Protein AF-0000000072892938 (afdb_homodimer)

Structure (mmCIF, N/CA/C/O backbone):
data_AF-0000000072892938-model_v1
#
loop_
_entity.id
_entity.type
_entity.pdbx_description
1 polymer 'Protein FAM136A'
#
loop_
_atom_site.group_PDB
_atom_site.id
_atom_site.type_symbol
_atom_site.label_atom_id
_atom_site.label_alt_id
_atom_site.label_comp_id
_atom_site.label_asym_id
_atom_site.label_entity_id
_atom_site.label_seq_id
_atom_site.pdbx_PDB_ins_code
_atom_site.Cartn_x
_atom_site.Cartn_y
_atom_site.Cartn_z
_atom_site.occupancy
_atom_site.B_iso_or_equiv
_atom_site.auth_seq_id
_atom_site.auth_comp_id
_atom_site.auth_asym_id
_atom_site.auth_atom_id
_atom_site.pdbx_PDB_model_num
ATOM 1 N N . MET A 1 1 ? 11.789 -26.531 -28.188 1 63.97 1 MET A N 1
ATOM 2 C CA . MET A 1 1 ? 11.32 -27.516 -27.234 1 63.97 1 MET A CA 1
ATOM 3 C C . MET A 1 1 ? 11.461 -27.016 -25.797 1 63.97 1 MET A C 1
ATOM 5 O O . MET A 1 1 ? 10.477 -26.953 -25.062 1 63.97 1 MET A O 1
ATOM 9 N N . ALA A 1 2 ? 12.727 -26.391 -25.531 1 70.44 2 ALA A N 1
ATOM 10 C CA . ALA A 1 2 ? 12.93 -25.797 -24.219 1 70.44 2 ALA A CA 1
ATOM 11 C C . ALA A 1 2 ? 12.008 -24.609 -24 1 70.44 2 ALA A C 1
ATOM 13 O O . ALA A 1 2 ? 11.461 -24.422 -22.906 1 70.44 2 ALA A O 1
ATOM 14 N N . GLU A 1 3 ? 11.625 -23.984 -25.172 1 78.12 3 GLU A N 1
ATOM 15 C CA . GLU A 1 3 ? 10.75 -22.812 -25.094 1 78.12 3 GLU A CA 1
ATOM 16 C C . GLU A 1 3 ? 9.312 -23.219 -24.797 1 78.12 3 GLU A C 1
ATOM 18 O O . GLU A 1 3 ? 8.609 -22.531 -24.047 1 78.12 3 GLU A O 1
ATOM 23 N N . ASP A 1 4 ? 9 -24.359 -25.391 1 85.44 4 ASP A N 1
ATOM 24 C CA . ASP A 1 4 ? 7.652 -24.875 -25.156 1 85.44 4 ASP A CA 1
ATOM 25 C C . ASP A 1 4 ? 7.473 -25.297 -23.703 1 85.44 4 ASP A C 1
ATOM 27 O O . ASP A 1 4 ? 6.418 -25.078 -23.109 1 85.44 4 ASP A O 1
ATOM 31 N N . ALA A 1 5 ? 8.469 -25.906 -23.125 1 83.62 5 ALA A N 1
ATOM 32 C CA . ALA A 1 5 ? 8.422 -26.312 -21.734 1 83.62 5 ALA A CA 1
ATOM 33 C C . ALA A 1 5 ? 8.297 -25.109 -20.812 1 83.62 5 ALA A C 1
ATOM 35 O O . ALA A 1 5 ? 7.543 -25.141 -19.828 1 83.62 5 ALA A O 1
ATOM 36 N N . GLN A 1 6 ? 9.008 -24.078 -21.219 1 86 6 GLN A N 1
ATOM 37 C CA . GLN A 1 6 ? 8.945 -22.844 -20.438 1 86 6 GLN A CA 1
ATOM 38 C C . GLN A 1 6 ? 7.547 -22.234 -20.484 1 86 6 GLN A C 1
ATOM 40 O O . GLN A 1 6 ? 7.027 -21.781 -19.453 1 86 6 GLN A O 1
ATOM 45 N N . ARG A 1 7 ? 6.957 -22.219 -21.578 1 91.25 7 ARG A N 1
ATOM 46 C CA . ARG A 1 7 ? 5.613 -21.672 -21.734 1 91.25 7 ARG A CA 1
ATOM 47 C C . ARG A 1 7 ? 4.59 -22.5 -20.969 1 91.25 7 ARG A C 1
ATOM 49 O O . ARG A 1 7 ? 3.648 -21.953 -20.391 1 91.25 7 ARG A O 1
ATOM 56 N N . ARG A 1 8 ? 4.75 -23.781 -20.938 1 89.88 8 ARG A N 1
ATOM 57 C CA . ARG A 1 8 ? 3.846 -24.656 -20.203 1 89.88 8 ARG A CA 1
ATOM 58 C C . ARG A 1 8 ? 3.9 -24.375 -18.719 1 89.88 8 ARG A C 1
ATOM 60 O O . ARG A 1 8 ? 2.867 -24.359 -18.047 1 89.88 8 ARG A O 1
ATOM 67 N N . VAL A 1 9 ? 5.098 -24.109 -18.234 1 91 9 VAL A N 1
ATOM 68 C CA . VAL A 1 9 ? 5.254 -23.797 -16.828 1 91 9 VAL A CA 1
ATOM 69 C C . VAL A 1 9 ? 4.57 -22.469 -16.5 1 91 9 VAL A C 1
ATOM 71 O O . VAL A 1 9 ? 3.834 -22.359 -15.516 1 91 9 VAL A O 1
ATOM 74 N N . GLU A 1 10 ? 4.867 -21.484 -17.344 1 91.56 10 GLU A N 1
ATOM 75 C CA . GLU A 1 10 ? 4.293 -20.156 -17.125 1 91.56 10 GLU A CA 1
ATOM 76 C C . GLU A 1 10 ? 2.768 -20.219 -17.125 1 91.56 10 GLU A C 1
ATOM 78 O O . GLU A 1 10 ? 2.119 -19.594 -16.281 1 91.56 10 GLU A O 1
ATOM 83 N N . SER A 1 11 ? 2.242 -20.922 -18.078 1 93.38 11 SER A N 1
ATOM 84 C CA . SER A 1 11 ? 0.793 -21.062 -18.172 1 93.38 11 SER A CA 1
ATOM 85 C C . SER A 1 11 ? 0.22 -21.812 -16.984 1 93.38 11 SER A C 1
ATOM 87 O O . SER A 1 11 ? -0.8 -21.422 -16.422 1 93.38 11 SER A O 1
ATOM 89 N N . ALA A 1 12 ? 0.864 -22.859 -16.656 1 92.12 12 ALA A N 1
ATOM 90 C CA . ALA A 1 12 ? 0.409 -23.656 -15.516 1 92.12 12 ALA A CA 1
ATOM 91 C C . ALA A 1 12 ? 0.449 -22.844 -14.227 1 92.12 12 ALA A C 1
ATOM 93 O O . ALA A 1 12 ? -0.487 -22.891 -13.422 1 92.12 12 ALA A O 1
ATOM 94 N N . LEU A 1 13 ? 1.507 -22.078 -14.047 1 91.94 13 LEU A N 1
ATOM 95 C CA . LEU A 1 13 ? 1.648 -21.25 -12.844 1 91.94 13 LEU A CA 1
ATOM 96 C C . LEU A 1 13 ? 0.606 -20.141 -12.828 1 91.94 13 LEU A C 1
ATOM 98 O O . LEU A 1 13 ? 0.048 -19.828 -11.773 1 91.94 13 LEU A O 1
ATOM 102 N N . SER A 1 14 ? 0.377 -19.531 -13.977 1 92.25 14 SER A N 1
ATOM 103 C CA . SER A 1 14 ? -0.616 -18.469 -14.07 1 92.25 14 SER A CA 1
ATOM 104 C C . SER A 1 14 ? -2.008 -18.969 -13.703 1 92.25 14 SER A C 1
ATOM 106 O O . SER A 1 14 ? -2.729 -18.328 -12.938 1 92.25 14 SER A O 1
ATOM 108 N N . SER A 1 15 ? -2.322 -20.125 -14.305 1 92.31 15 SER A N 1
ATOM 109 C CA . SER A 1 15 ? -3.613 -20.734 -14.008 1 92.31 15 SER A CA 1
ATOM 110 C C . SER A 1 15 ? -3.711 -21.125 -12.531 1 92.31 15 SER A C 1
ATOM 112 O O . SER A 1 15 ? -4.766 -20.969 -11.914 1 92.31 15 SER A O 1
ATOM 114 N N . PHE A 1 16 ? -2.643 -21.641 -12.023 1 92.62 16 PHE A N 1
ATOM 115 C CA . PHE A 1 16 ? -2.557 -22.047 -10.625 1 92.62 16 PHE A CA 1
ATOM 116 C C . PHE A 1 16 ? -2.789 -20.875 -9.695 1 92.62 16 PHE A C 1
ATOM 118 O O . PHE A 1 16 ? -3.617 -20.938 -8.781 1 92.62 16 PHE A O 1
ATOM 125 N N . VAL A 1 17 ? -2.18 -19.797 -9.891 1 92.75 17 VAL A N 1
ATOM 126 C CA . VAL A 1 17 ? -2.291 -18.594 -9.07 1 92.75 17 VAL A CA 1
ATOM 127 C C . VAL A 1 17 ? -3.701 -18.031 -9.18 1 92.75 17 VAL A C 1
ATOM 129 O O . VAL A 1 17 ? -4.281 -17.594 -8.18 1 92.75 17 VAL A O 1
ATOM 132 N N . ASP A 1 18 ? -4.223 -18 -10.359 1 93.19 18 ASP A N 1
ATOM 133 C CA . ASP A 1 18 ? -5.578 -17.5 -10.578 1 93.19 18 ASP A CA 1
ATOM 134 C C . ASP A 1 18 ? -6.598 -18.312 -9.789 1 93.19 18 ASP A C 1
ATOM 136 O O . ASP A 1 18 ? -7.539 -17.766 -9.219 1 93.19 18 ASP A O 1
ATOM 140 N N . GLU A 1 19 ? -6.348 -19.547 -9.766 1 92.19 19 GLU A N 1
ATOM 141 C CA . GLU A 1 19 ? -7.258 -20.406 -9.031 1 92.19 19 GLU A CA 1
ATOM 142 C C . GLU A 1 19 ? -7.184 -20.141 -7.527 1 92.19 19 GLU A C 1
ATOM 144 O O . GLU A 1 19 ? -8.211 -20.078 -6.852 1 92.19 19 GLU A O 1
ATOM 149 N N . ILE A 1 20 ? -5.984 -19.984 -7.035 1 92.38 20 ILE A N 1
ATOM 150 C CA . ILE A 1 20 ? -5.797 -19.688 -5.617 1 92.38 20 ILE A CA 1
ATOM 151 C C . ILE A 1 20 ? -6.484 -18.359 -5.27 1 92.38 20 ILE A C 1
ATOM 153 O O . ILE A 1 20 ? -7.164 -18.266 -4.25 1 92.38 20 ILE A O 1
ATOM 157 N N 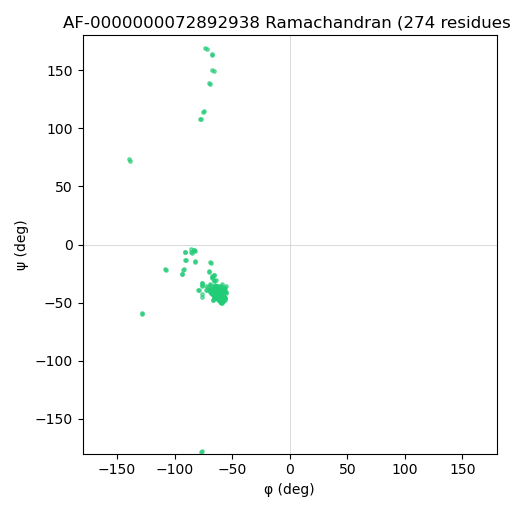. GLU A 1 21 ? -6.324 -17.406 -6.113 1 93.69 21 GLU A N 1
ATOM 158 C CA . GLU A 1 21 ? -6.91 -16.078 -5.895 1 93.69 21 GLU A CA 1
ATOM 159 C C . GLU A 1 21 ? -8.438 -16.156 -5.875 1 93.69 21 GLU A C 1
ATOM 161 O O . GLU A 1 21 ? -9.078 -15.633 -4.961 1 93.69 21 GLU A O 1
ATOM 166 N N . LYS A 1 22 ? -8.984 -16.875 -6.836 1 92.44 22 LYS A N 1
ATOM 167 C CA . LYS A 1 22 ? -10.438 -16.922 -6.996 1 92.44 22 LYS A CA 1
ATOM 168 C C . LYS A 1 22 ? -11.078 -17.75 -5.875 1 92.44 22 LYS A C 1
ATOM 170 O O . LYS A 1 22 ? -12.117 -17.344 -5.332 1 92.44 22 LYS A O 1
ATOM 175 N N . SER A 1 23 ? -10.445 -18.703 -5.5 1 86.94 23 SER A N 1
ATOM 176 C CA . SER A 1 23 ? -11.094 -19.656 -4.602 1 86.94 23 SER A CA 1
ATOM 177 C C . SER A 1 23 ? -10.812 -19.312 -3.141 1 86.94 23 SER A C 1
ATOM 179 O O . SER A 1 23 ? -11.617 -19.609 -2.258 1 86.94 23 SER A O 1
ATOM 181 N N . ASN A 1 24 ? -9.742 -18.656 -2.881 1 90.5 24 ASN A N 1
ATOM 182 C CA . ASN A 1 24 ? -9.344 -18.516 -1.483 1 90.5 24 ASN A CA 1
ATOM 183 C C . ASN A 1 24 ? -9.078 -17.047 -1.123 1 90.5 24 ASN A C 1
ATOM 185 O O . ASN A 1 24 ? -9.812 -16.453 -0.324 1 90.5 24 ASN A O 1
ATOM 189 N N . LEU A 1 25 ? -8.164 -16.469 -1.796 1 94.44 25 LEU A N 1
ATOM 190 C CA . LEU A 1 25 ? -7.672 -15.156 -1.385 1 94.44 25 LEU A CA 1
ATOM 191 C C . LEU A 1 25 ? -8.734 -14.086 -1.604 1 94.44 25 LEU A C 1
ATOM 193 O O . LEU A 1 25 ? -8.844 -13.141 -0.816 1 94.44 25 LEU A O 1
ATOM 197 N N . ARG A 1 26 ? -9.547 -14.234 -2.656 1 95.5 26 ARG A N 1
ATOM 198 C CA . ARG A 1 26 ? -10.547 -13.234 -2.996 1 95.5 26 ARG A CA 1
ATOM 199 C C . ARG A 1 26 ? -11.586 -13.102 -1.891 1 95.5 26 ARG A C 1
ATOM 201 O O . ARG A 1 26 ? -12 -11.992 -1.551 1 95.5 26 ARG A O 1
ATOM 208 N N . LYS A 1 27 ? -12.008 -14.195 -1.398 1 94.81 27 LYS A N 1
ATOM 209 C CA . LYS A 1 27 ? -12.961 -14.164 -0.295 1 94.81 27 LYS A CA 1
ATOM 210 C C . LYS A 1 27 ? -12.367 -13.469 0.927 1 94.81 27 LYS A C 1
ATOM 212 O O . LYS A 1 27 ? -13.055 -12.703 1.604 1 94.81 27 LYS A O 1
ATOM 217 N N . MET A 1 28 ? -11.141 -13.766 1.237 1 95.5 28 MET A N 1
ATOM 218 C CA . MET A 1 28 ? -10.453 -13.125 2.354 1 95.5 28 MET A CA 1
ATOM 219 C C . MET A 1 28 ? -10.336 -11.625 2.135 1 95.5 28 MET A C 1
ATOM 221 O O . MET A 1 28 ? -10.492 -10.836 3.074 1 95.5 28 MET A O 1
ATOM 225 N N . GLN A 1 29 ? -10.023 -11.234 0.926 1 97.25 29 GLN A N 1
ATOM 226 C CA . GLN A 1 29 ? -9.906 -9.82 0.573 1 97.25 29 GLN A CA 1
ATOM 227 C C . GLN A 1 29 ? -11.242 -9.102 0.746 1 97.25 29 GLN A C 1
ATOM 229 O O . GLN A 1 29 ? -11.289 -7.988 1.267 1 97.25 29 GLN A O 1
ATOM 234 N N . ARG A 1 30 ? -12.328 -9.812 0.279 1 98.19 30 ARG A N 1
ATOM 235 C CA . ARG A 1 30 ? -13.648 -9.219 0.466 1 98.19 30 ARG A CA 1
ATOM 236 C C . ARG A 1 30 ? -13.922 -8.945 1.942 1 98.19 30 ARG A C 1
ATOM 238 O O . ARG A 1 30 ? -14.359 -7.855 2.309 1 98.19 30 ARG A O 1
ATOM 245 N N . THR A 1 31 ? -13.656 -9.953 2.725 1 98 31 THR A N 1
ATOM 246 C CA . THR A 1 31 ? -13.875 -9.828 4.16 1 98 31 THR A CA 1
ATOM 247 C C . THR A 1 31 ? -13.016 -8.711 4.746 1 98 31 THR A C 1
ATOM 249 O O . THR A 1 31 ? -13.477 -7.938 5.582 1 98 31 THR A O 1
ATOM 252 N N . MET A 1 32 ? -11.727 -8.664 4.301 1 98.5 32 MET A N 1
ATOM 253 C CA . MET A 1 32 ? -10.797 -7.633 4.75 1 98.5 32 MET A CA 1
ATOM 254 C C . MET A 1 32 ? -11.344 -6.242 4.449 1 98.5 32 MET A C 1
ATOM 256 O O . MET A 1 32 ? -11.344 -5.363 5.316 1 98.5 32 MET A O 1
ATOM 260 N N . HIS A 1 33 ? -11.883 -6 3.252 1 98.75 33 HIS A N 1
ATOM 261 C CA . HIS A 1 33 ? -12.375 -4.688 2.85 1 98.75 33 HIS A CA 1
ATOM 262 C C . HIS A 1 33 ? -13.641 -4.32 3.613 1 98.75 33 HIS A C 1
ATOM 264 O O . HIS A 1 33 ? -13.836 -3.158 3.979 1 98.75 33 HIS A O 1
ATOM 270 N N . LEU A 1 34 ? -14.508 -5.293 3.852 1 98.88 34 LEU A N 1
ATOM 271 C CA . LEU A 1 34 ? -15.703 -5.035 4.652 1 98.88 34 LEU A CA 1
ATOM 272 C C . LEU A 1 34 ? -15.328 -4.656 6.082 1 98.88 34 LEU A C 1
ATOM 274 O O . LEU A 1 34 ? -15.906 -3.732 6.656 1 98.88 34 LEU A O 1
ATOM 278 N N . CYS A 1 35 ? -14.422 -5.414 6.602 1 98.81 35 CYS A N 1
ATOM 279 C CA . CYS A 1 35 ? -13.906 -5.113 7.93 1 98.81 35 CYS A CA 1
ATOM 280 C C . CYS A 1 35 ? -13.32 -3.707 7.98 1 98.81 35 CYS A C 1
ATOM 282 O O . CYS A 1 35 ? -13.609 -2.941 8.898 1 98.81 35 CYS A O 1
ATOM 284 N N . ALA A 1 36 ? -12.5 -3.332 6.984 1 98.75 36 ALA A N 1
ATOM 285 C CA . ALA A 1 36 ? -11.891 -2.008 6.914 1 98.75 36 ALA A CA 1
ATOM 286 C C . ALA A 1 36 ? -12.953 -0.921 6.781 1 98.75 36 ALA A C 1
ATOM 288 O O . ALA A 1 36 ? -12.828 0.148 7.387 1 98.75 36 ALA A O 1
ATOM 289 N N . ALA A 1 37 ? -14.008 -1.168 6.027 1 98.62 37 ALA A N 1
ATOM 290 C CA . ALA A 1 37 ? -15.102 -0.215 5.898 1 98.62 37 ALA A CA 1
ATOM 291 C C . ALA A 1 37 ? -15.773 0.033 7.246 1 98.62 37 ALA A C 1
ATOM 293 O O . ALA A 1 37 ? -16.172 1.162 7.555 1 98.62 37 ALA A O 1
ATOM 294 N N . GLU A 1 38 ? -15.898 -1.011 7.996 1 98.69 38 GLU A N 1
ATOM 295 C CA . GLU A 1 38 ? -16.469 -0.876 9.328 1 98.69 38 GLU A CA 1
ATOM 296 C C . GLU A 1 38 ? -15.609 0.006 10.219 1 98.69 38 GLU A C 1
ATOM 298 O O . GLU A 1 38 ? -16.125 0.84 10.969 1 98.69 38 GLU A O 1
ATOM 303 N N . CYS A 1 39 ? -14.289 -0.198 10.109 1 98.44 39 CYS A N 1
ATOM 304 C CA . CYS A 1 39 ? -13.375 0.663 10.852 1 98.44 39 CYS A CA 1
ATOM 305 C C . CYS A 1 39 ? -13.594 2.127 10.5 1 98.44 39 CYS A C 1
ATOM 307 O O . CYS A 1 39 ? -13.562 2.996 11.375 1 98.44 39 CYS A O 1
ATOM 309 N N . CYS A 1 40 ? -13.852 2.389 9.258 1 97.75 40 CYS A N 1
ATOM 310 C CA . CYS A 1 40 ? -13.953 3.752 8.75 1 97.75 40 CYS A CA 1
ATOM 311 C C . CYS A 1 40 ? -15.344 4.32 9 1 97.75 40 CYS A C 1
ATOM 313 O O . CYS A 1 40 ? -15.602 5.492 8.711 1 97.75 40 CYS A O 1
ATOM 315 N N . SER A 1 41 ? -16.266 3.553 9.523 1 97.12 41 SER A N 1
ATOM 316 C CA . SER A 1 41 ? -17.609 4.035 9.82 1 97.12 41 SER A CA 1
ATOM 317 C C . SER A 1 41 ? -17.656 4.758 11.164 1 97.12 41 SER A C 1
ATOM 319 O O . SER A 1 41 ? -18.625 5.457 11.469 1 97.12 41 SER A O 1
ATOM 321 N N . ASP A 1 42 ? -16.594 4.539 11.898 1 94.88 42 ASP A N 1
ATOM 322 C CA . ASP A 1 42 ? -16.516 5.207 13.195 1 94.88 42 ASP A CA 1
ATOM 323 C C . ASP A 1 42 ? -16.125 6.672 13.039 1 94.88 42 ASP A C 1
ATOM 325 O O . ASP A 1 42 ? -14.945 6.984 12.859 1 94.88 42 ASP A O 1
ATOM 329 N N . SER A 1 43 ? -17.078 7.547 13.266 1 90.25 43 SER A N 1
ATOM 330 C CA . SER A 1 43 ? -16.844 8.969 13.039 1 90.25 43 SER A CA 1
ATOM 331 C C . SER A 1 43 ? -16.203 9.625 14.258 1 90.25 43 SER A C 1
ATOM 333 O O . SER A 1 43 ? -15.805 10.789 14.211 1 90.25 43 SER A O 1
ATOM 335 N N . THR A 1 44 ? -16.109 8.867 15.297 1 92.31 44 THR A N 1
ATOM 336 C CA . THR A 1 44 ? -15.648 9.492 16.531 1 92.31 44 THR A CA 1
ATOM 337 C C . THR A 1 44 ? -14.234 9.031 16.859 1 92.31 44 THR A C 1
ATOM 339 O O . THR A 1 44 ? -13.523 9.695 17.625 1 92.31 44 THR A O 1
ATOM 342 N N . ALA A 1 45 ? -13.844 7.91 16.312 1 94.25 45 ALA A N 1
ATOM 343 C CA . ALA A 1 45 ? -12.531 7.348 16.641 1 94.25 45 ALA A CA 1
ATOM 344 C C . ALA A 1 45 ? -11.414 8.234 16.109 1 94.25 45 ALA A C 1
ATOM 346 O O . ALA A 1 45 ? -11.594 8.945 15.109 1 94.25 45 ALA A O 1
ATOM 347 N N . SER A 1 46 ? -10.32 8.25 16.75 1 93.12 46 SER A N 1
ATOM 348 C CA . SER A 1 46 ? -9.148 8.984 16.281 1 93.12 46 SER A CA 1
ATOM 349 C C . SER A 1 46 ? -8.594 8.359 15 1 93.12 46 SER A C 1
ATOM 351 O O . SER A 1 46 ? -8.867 7.199 14.695 1 93.12 46 SER A O 1
ATOM 353 N N . MET A 1 47 ? -7.77 9.102 14.312 1 92.12 47 MET A N 1
ATOM 354 C CA . MET A 1 47 ? -7.109 8.625 13.102 1 92.12 47 MET A CA 1
ATOM 355 C C . MET A 1 47 ? -6.25 7.398 13.398 1 92.12 47 MET A C 1
ATOM 357 O O . MET A 1 47 ? -6.285 6.414 12.656 1 92.12 47 MET A O 1
ATOM 361 N N . ASN A 1 48 ? -5.469 7.477 14.484 1 93.56 48 ASN A N 1
ATOM 362 C CA . ASN A 1 48 ? -4.586 6.375 14.859 1 93.56 48 ASN A CA 1
ATOM 363 C C . ASN A 1 48 ? -5.375 5.117 15.203 1 93.56 48 ASN A C 1
ATOM 365 O O . ASN A 1 48 ? -4.969 4.008 14.852 1 93.56 48 ASN A O 1
ATOM 369 N N . SER A 1 49 ? -6.516 5.34 15.812 1 96 49 SER A N 1
ATOM 370 C CA . SER A 1 49 ? -7.363 4.207 16.172 1 96 49 SER A CA 1
ATOM 371 C C . SER A 1 49 ? -7.934 3.529 14.93 1 96 49 SER A C 1
ATOM 373 O O . SER A 1 49 ? -7.945 2.299 14.844 1 96 49 SER A O 1
ATOM 375 N N . VAL A 1 50 ? -8.352 4.309 13.984 1 96.81 50 VAL A N 1
ATOM 376 C CA . VAL A 1 50 ? -8.898 3.762 12.75 1 96.81 50 VAL A CA 1
ATOM 377 C C . VAL A 1 50 ? -7.801 3.055 11.961 1 96.81 50 VAL A C 1
ATOM 379 O O . VAL A 1 50 ? -8.016 1.964 11.43 1 96.81 50 VAL A O 1
ATOM 382 N N . HIS A 1 51 ? -6.59 3.637 11.953 1 95.81 51 HIS A N 1
ATOM 383 C CA . HIS A 1 51 ? -5.465 3.004 11.273 1 95.81 51 HIS A CA 1
ATOM 384 C C . HIS A 1 51 ? -5.141 1.647 11.891 1 95.81 51 HIS A C 1
ATOM 386 O O . HIS A 1 51 ? -4.902 0.675 11.172 1 95.81 51 HIS A O 1
ATOM 392 N N . ALA A 1 52 ? -5.152 1.542 13.172 1 97.81 52 ALA A N 1
ATOM 393 C CA . ALA A 1 52 ? -4.898 0.286 13.875 1 97.81 52 ALA A CA 1
ATOM 394 C C . ALA A 1 52 ? -5.984 -0.742 13.57 1 97.81 52 ALA A C 1
ATOM 396 O O . ALA A 1 52 ? -5.695 -1.926 13.383 1 97.81 52 ALA A O 1
ATOM 397 N N . CYS A 1 53 ? -7.176 -0.285 13.562 1 98.38 53 CYS A N 1
ATOM 398 C CA . CYS A 1 53 ? -8.312 -1.142 13.227 1 98.38 53 CYS A CA 1
ATOM 399 C C . CYS A 1 53 ? -8.172 -1.71 11.82 1 98.38 53 CYS A C 1
ATOM 401 O O . CYS A 1 53 ? -8.328 -2.914 11.617 1 98.38 53 CYS A O 1
ATOM 403 N N . VAL A 1 54 ? -7.902 -0.875 10.828 1 98.44 54 VAL A N 1
ATOM 404 C CA . VAL A 1 54 ? -7.734 -1.303 9.445 1 98.44 54 VAL A CA 1
ATOM 405 C C . VAL A 1 54 ? -6.555 -2.268 9.344 1 98.44 54 VAL A C 1
ATOM 407 O O . VAL A 1 54 ? -6.621 -3.26 8.609 1 98.44 54 VAL A O 1
ATOM 410 N N . GLU A 1 55 ? -5.508 -2.039 10.078 1 98.12 55 GLU A N 1
ATOM 411 C CA . GLU A 1 55 ? -4.348 -2.926 10.078 1 98.12 55 GLU A CA 1
ATOM 412 C C . GLU A 1 55 ? -4.723 -4.32 10.57 1 98.12 55 GLU A C 1
ATOM 414 O O . GLU A 1 55 ? -4.215 -5.32 10.062 1 98.12 55 GLU A O 1
ATOM 419 N N . ARG A 1 56 ? -5.559 -4.371 11.531 1 98.19 56 ARG A N 1
ATOM 420 C CA . ARG A 1 56 ? -6.023 -5.664 12.023 1 98.19 56 ARG A CA 1
ATOM 421 C C . ARG A 1 56 ? -6.809 -6.41 10.945 1 98.19 56 ARG A C 1
ATOM 423 O O . ARG A 1 56 ? -6.695 -7.629 10.82 1 98.19 56 ARG A O 1
ATOM 430 N N . CYS A 1 57 ? -7.543 -5.656 10.164 1 98.44 57 CYS A N 1
ATOM 431 C CA . CYS A 1 57 ? -8.344 -6.254 9.102 1 98.44 57 CYS A CA 1
ATOM 432 C C . CYS A 1 57 ? -7.449 -6.855 8.023 1 98.44 57 CYS A C 1
ATOM 434 O O . CYS A 1 57 ? -7.828 -7.832 7.367 1 98.44 57 CYS A O 1
ATOM 436 N N . THR A 1 58 ? -6.305 -6.328 7.855 1 98 58 THR A N 1
ATOM 437 C CA . THR A 1 58 ? -5.441 -6.719 6.746 1 98 58 THR A CA 1
ATOM 438 C C . THR A 1 58 ? -4.527 -7.871 7.156 1 98 58 THR A C 1
ATOM 440 O O . THR A 1 58 ? -3.92 -8.523 6.301 1 98 58 THR A O 1
ATOM 443 N N . ARG A 1 59 ? -4.445 -8.141 8.43 1 96.31 59 ARG A N 1
ATOM 444 C CA . ARG A 1 59 ? -3.463 -9.078 8.961 1 96.31 59 ARG A CA 1
ATOM 445 C C . ARG A 1 59 ? -3.648 -10.469 8.359 1 96.31 59 ARG A C 1
ATOM 447 O O . ARG A 1 59 ? -2.689 -11.07 7.871 1 96.31 59 ARG A O 1
ATOM 454 N N . ASP A 1 60 ? -4.844 -11.008 8.312 1 94.56 60 ASP A N 1
ATOM 455 C CA . ASP A 1 60 ? -5.113 -12.359 7.832 1 94.56 60 ASP A CA 1
ATOM 456 C C . ASP A 1 60 ? -4.766 -12.492 6.352 1 94.56 60 ASP A C 1
ATOM 458 O O . ASP A 1 60 ? -4.18 -13.492 5.93 1 94.56 60 ASP A O 1
ATOM 462 N N . VAL A 1 61 ? -5.117 -11.484 5.605 1 96.25 61 VAL A N 1
ATOM 463 C CA . VAL A 1 61 ? -4.832 -11.523 4.176 1 96.25 61 VAL A CA 1
ATOM 464 C C . VAL A 1 61 ? -3.324 -11.477 3.945 1 96.25 61 VAL A C 1
ATOM 466 O O . VAL A 1 61 ? -2.797 -12.195 3.098 1 96.25 61 VAL A O 1
ATOM 469 N N . ASN A 1 62 ? -2.674 -10.625 4.734 1 96.69 62 ASN A N 1
ATOM 470 C CA . ASN A 1 62 ? -1.225 -10.531 4.602 1 96.69 62 ASN A CA 1
ATOM 471 C C . ASN A 1 62 ? -0.542 -11.852 4.941 1 96.69 62 ASN A C 1
ATOM 473 O O . ASN A 1 62 ? 0.368 -12.281 4.23 1 96.69 62 ASN A O 1
ATOM 477 N N . VAL A 1 63 ? -0.967 -12.492 5.969 1 95.5 63 VAL A N 1
ATOM 478 C CA . VAL A 1 63 ? -0.408 -13.781 6.363 1 95.5 63 VAL A CA 1
ATOM 479 C C . VAL A 1 63 ? -0.656 -14.812 5.262 1 95.5 63 VAL A C 1
ATOM 481 O O . VAL A 1 63 ? 0.255 -15.547 4.875 1 95.5 63 VAL A O 1
ATOM 484 N N . ALA A 1 64 ? -1.906 -14.867 4.734 1 96 64 ALA A N 1
ATOM 485 C CA . ALA A 1 64 ? -2.27 -15.805 3.67 1 96 64 ALA A CA 1
ATOM 486 C C . ALA A 1 64 ? -1.453 -15.539 2.406 1 96 64 ALA A C 1
ATOM 488 O O . ALA A 1 64 ? -0.945 -16.469 1.782 1 96 64 ALA A O 1
ATOM 489 N N . GLN A 1 65 ? -1.33 -14.289 2.035 1 95.19 65 GLN A N 1
ATOM 490 C CA . GLN A 1 65 ? -0.567 -13.906 0.853 1 95.19 65 GLN A CA 1
ATOM 491 C C . GLN A 1 65 ? 0.903 -14.289 0.999 1 95.19 65 GLN A C 1
ATOM 493 O O . GLN A 1 65 ? 1.516 -14.789 0.056 1 95.19 65 GLN A O 1
ATOM 498 N N . ASN A 1 66 ? 1.39 -14.07 2.174 1 96.25 66 ASN A N 1
ATOM 499 C CA . ASN A 1 66 ? 2.779 -14.438 2.424 1 96.25 66 ASN A CA 1
ATOM 500 C C . ASN A 1 66 ? 2.977 -15.945 2.357 1 96.25 66 ASN A C 1
ATOM 502 O O . ASN A 1 66 ? 3.979 -16.422 1.818 1 96.25 66 ASN A O 1
ATOM 506 N N . PHE A 1 67 ? 2.037 -16.688 2.908 1 96.75 67 PHE A N 1
ATOM 507 C CA . PHE A 1 67 ? 2.094 -18.156 2.85 1 96.75 67 PHE A CA 1
ATOM 508 C C . PHE A 1 67 ? 2.127 -18.641 1.404 1 96.75 67 PHE A C 1
ATOM 510 O O . PHE A 1 67 ? 2.982 -19.438 1.032 1 96.75 67 PHE A O 1
ATOM 517 N N . VAL A 1 68 ? 1.222 -18.156 0.596 1 96.06 68 VAL A N 1
ATOM 518 C CA . VAL A 1 68 ? 1.14 -18.531 -0.81 1 96.06 68 VAL A CA 1
ATOM 519 C C . VAL A 1 68 ? 2.439 -18.172 -1.522 1 96.06 68 VAL A C 1
ATOM 521 O O . VAL A 1 68 ? 2.984 -18.969 -2.285 1 96.06 68 VAL A O 1
ATOM 524 N N . GLN A 1 69 ? 2.957 -16.922 -1.307 1 95.44 69 GLN A N 1
ATOM 525 C CA . GLN A 1 69 ? 4.195 -16.469 -1.932 1 95.44 69 GLN A CA 1
ATOM 526 C C . GLN A 1 69 ? 5.363 -17.391 -1.565 1 95.44 69 GLN A C 1
ATOM 528 O O . GLN A 1 69 ? 6.188 -17.719 -2.418 1 95.44 69 GLN A O 1
ATOM 533 N N . ASN A 1 70 ? 5.355 -17.766 -0.334 1 96.81 70 ASN A N 1
ATOM 534 C CA . ASN A 1 70 ? 6.418 -18.656 0.117 1 96.81 70 ASN A CA 1
ATOM 535 C C . ASN A 1 70 ? 6.336 -20.031 -0.564 1 96.81 70 ASN A C 1
ATOM 537 O O . ASN A 1 70 ? 7.344 -20.547 -1.035 1 96.81 70 ASN A O 1
ATOM 541 N N . GLU A 1 71 ? 5.156 -20.516 -0.602 1 96.31 71 GLU A N 1
ATOM 542 C CA . GLU A 1 71 ? 4.965 -21.812 -1.259 1 96.31 71 GLU A CA 1
ATOM 543 C C . GLU A 1 71 ? 5.352 -21.734 -2.734 1 96.31 71 GLU A C 1
ATOM 545 O O . GLU A 1 71 ? 6.012 -22.641 -3.252 1 96.31 71 GLU A O 1
ATOM 550 N N . MET A 1 72 ? 4.949 -20.688 -3.361 1 94.06 72 MET A N 1
ATOM 551 C CA . MET A 1 72 ? 5.273 -20.5 -4.773 1 94.06 72 MET A CA 1
ATOM 552 C C . MET A 1 72 ? 6.773 -20.312 -4.965 1 94.06 72 MET A C 1
ATOM 554 O O . MET A 1 72 ? 7.344 -20.797 -5.949 1 94.06 72 MET A O 1
ATOM 558 N N . GLY A 1 73 ? 7.363 -19.641 -4.059 1 95.44 73 GLY A N 1
ATOM 559 C CA . GLY A 1 73 ? 8.812 -19.484 -4.109 1 95.44 73 GLY A CA 1
ATOM 560 C C . GLY A 1 73 ? 9.555 -20.797 -4.023 1 95.44 73 GLY A C 1
ATOM 561 O O . GLY A 1 73 ? 10.484 -21.047 -4.797 1 95.44 73 GLY A O 1
ATOM 562 N N . GLN A 1 74 ? 9.141 -21.625 -3.16 1 96.06 74 GLN A N 1
ATOM 563 C CA . GLN A 1 74 ? 9.75 -22.938 -3.002 1 96.06 74 GLN A CA 1
ATOM 564 C C . GLN A 1 74 ? 9.562 -23.781 -4.258 1 96.06 74 GLN A C 1
ATOM 566 O O . GLN A 1 74 ? 10.484 -24.469 -4.695 1 96.06 74 GLN A O 1
ATOM 571 N N . PHE A 1 75 ? 8.359 -23.75 -4.77 1 96.44 75 PHE A N 1
ATOM 572 C CA . PHE A 1 75 ? 8.094 -24.469 -6.008 1 96.44 75 PHE A CA 1
ATOM 573 C C . PHE A 1 75 ? 9.039 -24.016 -7.113 1 96.44 75 PHE A C 1
ATOM 575 O O . PHE A 1 75 ? 9.633 -24.859 -7.805 1 96.44 75 PHE A O 1
ATOM 582 N N . GLN A 1 76 ? 9.18 -22.734 -7.23 1 94.19 76 GLN A N 1
ATOM 583 C CA . GLN A 1 76 ? 10.039 -22.188 -8.273 1 94.19 76 GLN A CA 1
ATOM 584 C C . GLN A 1 76 ? 11.5 -22.547 -8.031 1 94.19 76 GLN A C 1
ATOM 586 O O . GLN A 1 76 ? 12.234 -22.828 -8.977 1 94.19 76 GLN A O 1
ATOM 591 N N . GLU A 1 77 ? 11.93 -22.547 -6.777 1 96.25 77 GLU A N 1
ATOM 592 C CA . GLU A 1 77 ? 13.289 -22.938 -6.434 1 96.25 77 GLU A CA 1
ATOM 593 C C . GLU A 1 77 ? 13.539 -24.406 -6.805 1 96.25 77 GLU A C 1
ATOM 595 O O . GLU A 1 77 ? 14.602 -24.734 -7.344 1 96.25 77 GLU A O 1
ATOM 600 N N . ARG A 1 78 ? 12.617 -25.219 -6.523 1 95.94 78 ARG A N 1
ATOM 601 C CA . ARG A 1 78 ? 12.758 -26.641 -6.855 1 95.94 78 ARG A CA 1
ATOM 602 C C . ARG A 1 78 ? 12.82 -26.844 -8.367 1 95.94 78 ARG A C 1
ATOM 604 O O . ARG A 1 78 ? 13.609 -27.656 -8.852 1 95.94 78 ARG A O 1
ATOM 611 N N . LEU A 1 79 ? 11.977 -26.078 -9.016 1 94.56 79 LEU A N 1
ATOM 612 C CA . LEU A 1 79 ? 12 -26.156 -10.477 1 94.56 79 LEU A CA 1
ATOM 613 C C . LEU A 1 79 ? 13.352 -25.719 -11.023 1 94.56 79 LEU A C 1
ATOM 615 O O . LEU A 1 79 ? 13.93 -26.391 -11.883 1 94.56 79 LEU A O 1
ATOM 619 N N . GLN A 1 80 ? 13.898 -24.625 -10.523 1 94.5 80 GLN A N 1
ATOM 620 C CA . GLN A 1 80 ? 15.203 -24.125 -10.953 1 94.5 80 GLN A CA 1
ATOM 621 C C . GLN A 1 80 ? 16.312 -25.141 -10.648 1 94.5 80 GLN A C 1
ATOM 623 O O . GLN A 1 80 ? 17.188 -25.375 -11.477 1 94.5 80 GLN A O 1
ATOM 628 N N . ARG A 1 81 ? 16.203 -25.688 -9.469 1 96.06 81 ARG A N 1
ATOM 629 C CA . ARG A 1 81 ? 17.188 -26.703 -9.094 1 96.06 81 ARG A CA 1
ATOM 630 C C . ARG A 1 81 ? 17.156 -27.875 -10.055 1 96.06 81 ARG A C 1
ATOM 632 O O . ARG A 1 81 ? 18.203 -28.438 -10.406 1 96.06 81 ARG A O 1
ATOM 639 N N . GLY A 1 82 ? 15.922 -28.328 -10.43 1 95.12 82 GLY A N 1
ATOM 640 C CA . GLY A 1 82 ? 15.789 -29.406 -11.391 1 95.12 82 GLY A CA 1
ATOM 641 C C . GLY A 1 82 ? 16.5 -29.125 -12.703 1 95.12 82 GLY A C 1
ATOM 642 O O . GLY A 1 82 ? 17.188 -30 -13.242 1 95.12 82 GLY A O 1
ATOM 643 N N . VAL A 1 83 ? 16.406 -27.859 -13.203 1 93.5 83 VAL A N 1
ATOM 644 C CA . VAL A 1 83 ? 17.031 -27.469 -14.469 1 93.5 83 VAL A CA 1
ATOM 645 C C . VAL A 1 83 ? 18.547 -27.391 -14.297 1 93.5 83 VAL A C 1
ATOM 647 O O . VAL A 1 83 ? 19.297 -27.812 -15.18 1 93.5 83 VAL A O 1
ATOM 650 N N . LEU A 1 84 ? 18.984 -26.891 -13.156 1 95.38 84 LEU A N 1
ATOM 651 C CA . LEU A 1 84 ? 20.406 -26.781 -12.875 1 95.38 84 LEU A CA 1
ATOM 652 C C . LEU A 1 84 ? 21.047 -28.172 -12.789 1 95.38 84 LEU A C 1
ATOM 654 O O . LEU A 1 84 ? 22.172 -28.375 -13.234 1 95.38 84 LEU A O 1
ATOM 658 N N . LEU A 1 85 ? 20.375 -29.188 -12.234 1 96.62 85 LEU A N 1
ATOM 659 C CA . LEU A 1 85 ? 20.859 -30.562 -12.172 1 96.62 85 LEU A CA 1
ATOM 660 C C . LEU A 1 85 ? 21.047 -31.125 -13.578 1 96.62 85 LEU A C 1
ATOM 662 O O . LEU A 1 85 ? 22.016 -31.844 -13.836 1 96.62 85 LEU A O 1
ATOM 666 N N . CYS A 1 86 ? 20.062 -30.766 -14.461 1 95.44 86 CYS A N 1
ATOM 667 C CA . CYS A 1 86 ? 20.203 -31.203 -15.844 1 95.44 86 CYS A CA 1
ATOM 668 C C . CYS A 1 86 ? 21.438 -30.594 -16.484 1 95.44 86 CYS A C 1
ATOM 670 O O . CYS A 1 86 ? 22.172 -31.266 -17.219 1 95.44 86 CYS A O 1
ATOM 672 N N . GLN A 1 87 ? 21.75 -29.344 -16.203 1 94.25 87 GLN A N 1
ATOM 673 C CA . GLN A 1 87 ? 22.938 -28.672 -16.719 1 94.25 87 GLN A CA 1
ATOM 674 C C . GLN A 1 87 ? 24.203 -29.344 -16.203 1 94.25 87 GLN A C 1
ATOM 676 O O . GLN A 1 87 ? 25.141 -29.578 -16.969 1 94.25 87 GLN A O 1
ATOM 681 N N . ASP A 1 88 ? 24.234 -29.656 -14.922 1 95.62 88 ASP A N 1
ATOM 682 C CA . ASP A 1 88 ? 25.391 -30.297 -14.297 1 95.62 88 ASP A CA 1
ATOM 683 C C . ASP A 1 88 ? 25.656 -31.672 -14.906 1 95.62 88 ASP A C 1
ATOM 685 O O . ASP A 1 88 ? 26.812 -32.031 -15.164 1 95.62 88 ASP A O 1
ATOM 689 N N . LYS A 1 89 ? 24.609 -32.469 -15.188 1 95.31 89 LYS A N 1
ATOM 690 C CA . LYS A 1 89 ? 24.75 -33.781 -15.797 1 95.31 89 LYS A CA 1
ATOM 691 C C . LYS A 1 89 ? 25.422 -33.719 -17.156 1 95.31 89 LYS A C 1
ATOM 693 O O . LYS A 1 89 ? 26.281 -34.531 -17.484 1 95.31 89 LYS A O 1
ATOM 698 N N . ILE A 1 90 ? 25.062 -32.562 -17.875 1 94.62 90 ILE A N 1
ATOM 699 C CA . ILE A 1 90 ? 25.641 -32.406 -19.203 1 94.62 90 ILE A CA 1
ATOM 700 C C . ILE A 1 90 ? 27.094 -31.969 -19.062 1 94.62 90 ILE A C 1
ATOM 702 O O . ILE A 1 90 ? 27.969 -32.469 -19.781 1 94.62 90 ILE A O 1
ATOM 706 N N . LYS A 1 91 ? 27.359 -31.031 -18.203 1 93.31 91 LYS A N 1
ATOM 707 C CA . LYS A 1 91 ? 28.719 -30.516 -17.984 1 93.31 91 LYS A CA 1
ATOM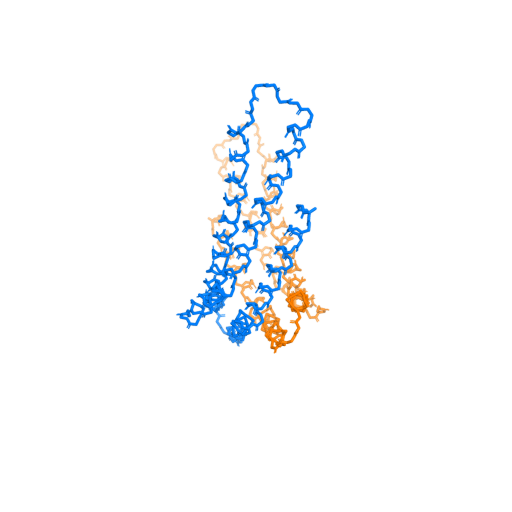 708 C C . LYS A 1 91 ? 29.672 -31.656 -17.625 1 93.31 91 LYS A C 1
ATOM 710 O O . LYS A 1 91 ? 30.844 -31.641 -18.031 1 93.31 91 LYS A O 1
ATOM 715 N N . GLU A 1 92 ? 29.234 -32.656 -16.891 1 92.94 92 GLU A N 1
ATOM 716 C CA . GLU A 1 92 ? 30.047 -33.781 -16.484 1 92.94 92 GLU A CA 1
ATOM 717 C C . GLU A 1 92 ? 30.391 -34.688 -17.672 1 92.94 92 GLU A C 1
ATOM 719 O O . GLU A 1 92 ? 31.375 -35.438 -17.641 1 92.94 92 GLU A O 1
ATOM 724 N N . LYS A 1 93 ? 29.562 -34.625 -18.703 1 91.94 93 LYS A N 1
ATOM 725 C CA . LYS A 1 93 ? 29.734 -35.5 -19.875 1 91.94 93 LYS A CA 1
ATOM 726 C C . LYS A 1 93 ? 30.594 -34.812 -20.938 1 91.94 93 LYS A C 1
ATOM 728 O O . LYS A 1 93 ? 31.172 -35.5 -21.781 1 91.94 93 LYS A O 1
ATOM 733 N N . ILE A 1 94 ? 30.594 -33.406 -20.766 1 88.25 94 ILE A N 1
ATOM 734 C CA . ILE A 1 94 ? 31.297 -32.656 -21.797 1 88.25 94 ILE A CA 1
ATOM 735 C C . ILE A 1 94 ? 32.812 -32.781 -21.594 1 88.25 94 ILE A C 1
ATOM 737 O O . ILE A 1 94 ? 33.312 -32.5 -20.5 1 88.25 94 ILE A O 1
ATOM 741 N N . GLY A 1 95 ? 33.5 -33.406 -22.5 1 82.06 95 GLY A N 1
ATOM 742 C CA . GLY A 1 95 ? 34.938 -33.531 -22.453 1 82.06 95 GLY A CA 1
ATOM 743 C C . GLY A 1 95 ? 35.656 -32.281 -22.859 1 82.06 95 GLY A C 1
ATOM 744 O O . GLY A 1 95 ? 35.031 -31.234 -23.094 1 82.06 95 GLY A O 1
ATOM 745 N N . PRO A 1 96 ? 37.031 -32.312 -22.875 1 86.38 96 PRO A N 1
ATOM 746 C CA . PRO A 1 96 ? 37.844 -31.141 -23.188 1 86.38 96 PRO A CA 1
ATOM 747 C C . PRO A 1 96 ? 37.656 -30.641 -24.609 1 86.38 96 PRO A C 1
ATOM 749 O O . PRO A 1 96 ? 37.781 -29.438 -24.875 1 86.38 96 PRO A O 1
ATOM 752 N N . SER A 1 97 ? 37.344 -31.516 -25.625 1 89.06 97 SER A N 1
ATOM 753 C CA . SER A 1 97 ? 37.219 -31.094 -27.016 1 89.06 97 SER A CA 1
ATOM 754 C C . SER A 1 97 ? 36.031 -31.781 -27.688 1 89.06 97 SER A C 1
ATOM 756 O O . SER A 1 97 ? 36.219 -32.594 -28.578 1 89.06 97 SER A O 1
ATOM 758 N N . PRO A 1 98 ? 34.906 -31.297 -27.234 1 87.06 98 PRO A N 1
ATOM 759 C CA . PRO A 1 98 ? 33.719 -31.922 -27.828 1 87.06 98 PRO A CA 1
ATOM 760 C C . PRO A 1 98 ? 33.531 -31.562 -29.297 1 87.06 98 PRO A C 1
ATOM 762 O O . PRO A 1 98 ? 33.844 -30.453 -29.719 1 87.06 98 PRO A O 1
ATOM 765 N N . SER A 1 99 ? 33.156 -32.562 -30.125 1 92.62 99 SER A N 1
ATOM 766 C CA . SER A 1 99 ? 32.844 -32.312 -31.531 1 92.62 99 SER A CA 1
ATOM 767 C C . SER A 1 99 ? 31.516 -31.609 -31.688 1 92.62 99 SER A C 1
ATOM 769 O O . SER A 1 99 ? 30.766 -31.469 -30.719 1 92.62 99 SER A O 1
ATOM 771 N N . ASP A 1 100 ? 31.25 -31.125 -32.938 1 91.12 100 ASP A N 1
ATOM 772 C CA . ASP A 1 100 ? 29.969 -30.484 -33.219 1 91.12 100 ASP A CA 1
ATOM 773 C C . ASP A 1 100 ? 28.812 -31.469 -33 1 91.12 100 ASP A C 1
ATOM 775 O O . ASP A 1 100 ? 27.75 -31.078 -32.531 1 91.12 100 ASP A O 1
ATOM 779 N N . GLY A 1 101 ? 29.094 -32.75 -33.406 1 91.88 101 GLY A N 1
ATOM 780 C CA . GLY A 1 101 ? 28.094 -33.781 -33.219 1 91.88 101 GLY A CA 1
ATOM 781 C C . GLY A 1 101 ? 27.812 -34.062 -31.75 1 91.88 101 GLY A C 1
ATOM 782 O O . GLY A 1 101 ? 26.656 -34.25 -31.359 1 91.88 101 GLY A O 1
ATOM 783 N N . ASP A 1 102 ? 28.828 -34 -30.875 1 91.06 102 ASP A N 1
ATOM 784 C CA . ASP A 1 102 ? 28.688 -34.156 -29.438 1 91.06 102 ASP A CA 1
ATOM 785 C C . ASP A 1 102 ? 27.844 -33.031 -28.828 1 91.06 102 ASP A C 1
ATOM 787 O O . ASP A 1 102 ? 26.938 -33.281 -28.031 1 91.06 102 ASP A O 1
ATOM 791 N N . MET A 1 103 ? 28.219 -31.828 -29.297 1 90.94 103 MET A N 1
ATOM 792 C CA . MET A 1 103 ? 27.516 -30.672 -28.766 1 90.94 103 MET A CA 1
ATOM 793 C C . MET A 1 103 ? 26.031 -30.719 -29.078 1 90.94 103 MET A C 1
ATOM 795 O O . MET A 1 103 ? 25.203 -30.359 -28.25 1 90.94 103 MET A O 1
ATOM 799 N N . LYS A 1 104 ? 25.703 -31.188 -30.312 1 93.88 104 LYS A N 1
ATOM 800 C CA . LYS A 1 104 ? 24.297 -31.328 -30.703 1 93.88 104 LYS A CA 1
ATOM 801 C C . LYS A 1 104 ? 23.594 -32.375 -29.844 1 93.88 104 LYS A C 1
ATOM 803 O O . LYS A 1 104 ? 22.469 -32.156 -29.391 1 93.88 104 LYS A O 1
ATOM 808 N N . ARG A 1 105 ? 24.266 -33.5 -29.594 1 93.38 105 ARG A N 1
ATOM 809 C CA . ARG A 1 105 ? 23.703 -34.562 -28.766 1 93.38 105 ARG A CA 1
ATOM 810 C C . ARG A 1 105 ? 23.5 -34.094 -27.328 1 93.38 105 ARG A C 1
ATOM 812 O O . ARG A 1 105 ? 22.469 -34.375 -26.719 1 93.38 105 ARG A O 1
ATOM 819 N N . PHE A 1 106 ? 24.438 -33.281 -26.766 1 93.44 106 PHE A N 1
ATOM 820 C CA . PHE A 1 106 ? 24.359 -32.781 -25.391 1 93.44 106 PHE A CA 1
ATOM 821 C C . PHE A 1 106 ? 23.219 -31.766 -25.25 1 93.44 106 PHE A C 1
ATOM 823 O O . PHE A 1 106 ? 22.531 -31.75 -24.234 1 93.44 106 PHE A O 1
ATOM 830 N N . ARG A 1 107 ? 23.094 -30.938 -26.266 1 92.31 107 ARG A N 1
ATOM 831 C CA . ARG A 1 107 ? 21.984 -29.984 -26.25 1 92.31 107 ARG A CA 1
ATOM 832 C C . ARG A 1 107 ? 20.641 -30.703 -26.203 1 92.31 107 ARG A C 1
ATOM 834 O O . ARG A 1 107 ? 19.75 -30.312 -25.453 1 92.31 107 ARG A O 1
ATOM 841 N N . ALA A 1 108 ? 20.516 -31.766 -27.031 1 94.06 108 ALA A N 1
ATOM 842 C CA . ALA A 1 108 ? 19.266 -32.531 -27.062 1 94.06 108 ALA A CA 1
ATOM 843 C C . ALA A 1 108 ? 19.031 -33.25 -25.734 1 94.06 108 ALA A C 1
ATOM 845 O O . ALA A 1 108 ? 17.891 -33.312 -25.266 1 94.06 108 ALA A O 1
ATOM 846 N N . GLU A 1 109 ? 20.078 -33.781 -25.125 1 94.5 109 GLU A N 1
ATOM 847 C CA . GLU A 1 109 ? 19.953 -34.438 -23.828 1 94.5 109 GLU A CA 1
ATOM 848 C C . GLU A 1 109 ? 19.531 -33.469 -22.734 1 94.5 109 GLU A C 1
ATOM 850 O O . GLU A 1 109 ? 18.703 -33.781 -21.891 1 94.5 109 GLU A O 1
ATOM 855 N N . PHE A 1 110 ? 20.125 -32.25 -22.75 1 93.69 110 PHE A N 1
ATOM 856 C CA . PHE A 1 110 ? 19.734 -31.219 -21.797 1 93.69 110 PHE A CA 1
ATOM 857 C C . PHE A 1 110 ? 18.25 -30.891 -21.922 1 93.69 110 PHE A C 1
ATOM 859 O O . PHE A 1 110 ? 17.547 -30.828 -20.922 1 93.69 110 PHE A O 1
ATOM 866 N N . GLU A 1 111 ? 17.844 -30.672 -23.188 1 93.5 111 GLU A N 1
ATOM 867 C CA . GLU A 1 111 ? 16.453 -30.312 -23.422 1 93.5 111 GLU A CA 1
ATOM 868 C C . GLU A 1 111 ? 15.492 -31.391 -22.922 1 93.5 111 GLU A C 1
ATOM 870 O O . GLU A 1 111 ? 14.469 -31.078 -22.312 1 93.5 111 GLU A O 1
ATOM 875 N N . SER A 1 112 ? 15.844 -32.688 -23.203 1 94.81 112 SER A N 1
ATOM 876 C CA . SER A 1 112 ? 15.008 -33.781 -22.719 1 94.81 112 SER A CA 1
ATOM 877 C C . SER A 1 112 ? 14.953 -33.812 -21.203 1 94.81 112 SER A C 1
ATOM 879 O O . SER A 1 112 ? 13.883 -33.969 -20.609 1 94.81 112 SER A O 1
ATOM 881 N N . CYS A 1 113 ? 16.047 -33.625 -20.594 1 95.06 113 CYS A N 1
ATOM 882 C CA . CYS A 1 113 ? 16.141 -33.594 -19.141 1 95.06 113 CYS A CA 1
ATOM 883 C C . CYS A 1 113 ? 15.328 -32.469 -18.562 1 95.06 113 CYS A C 1
ATOM 885 O O . CYS A 1 113 ? 14.586 -32.625 -17.594 1 95.06 113 CYS A O 1
ATOM 887 N N . ALA A 1 114 ? 15.477 -31.234 -19.141 1 93.62 114 ALA A N 1
ATOM 888 C CA . ALA A 1 114 ? 14.758 -30.047 -18.688 1 93.62 114 ALA A CA 1
ATOM 889 C C . ALA A 1 114 ? 13.25 -30.25 -18.812 1 93.62 114 ALA A C 1
ATOM 891 O O . ALA A 1 114 ? 12.492 -29.875 -17.906 1 93.62 114 ALA A O 1
ATOM 892 N N . ILE A 1 115 ? 12.812 -30.844 -19.875 1 94.5 115 ILE A N 1
ATOM 893 C CA . ILE A 1 115 ? 11.391 -31.094 -20.094 1 94.5 115 ILE A CA 1
ATOM 894 C C . ILE A 1 115 ? 10.867 -32.062 -19.047 1 94.5 115 ILE A C 1
ATOM 896 O O . ILE A 1 115 ? 9.789 -31.859 -18.484 1 94.5 115 ILE A O 1
ATOM 900 N N . ASP A 1 116 ? 11.664 -33.094 -18.797 1 95.19 116 ASP A N 1
ATOM 901 C CA . ASP A 1 116 ? 11.273 -34.062 -17.75 1 95.19 116 ASP A CA 1
ATOM 902 C C . ASP A 1 116 ? 11.148 -33.375 -16.406 1 95.19 116 ASP A C 1
ATOM 904 O O . ASP A 1 116 ? 10.211 -33.656 -15.648 1 95.19 116 ASP A O 1
ATOM 908 N N . CYS A 1 117 ? 12.055 -32.562 -16.094 1 94.75 117 CYS A N 1
ATOM 909 C CA . CYS A 1 117 ? 12.031 -31.812 -14.844 1 94.75 117 CYS A CA 1
ATOM 910 C C . CYS A 1 117 ? 10.789 -30.938 -14.758 1 94.75 117 CYS A C 1
ATOM 912 O O . CYS A 1 117 ? 10.086 -30.953 -13.742 1 94.75 117 CYS A O 1
ATOM 914 N N . VAL A 1 118 ? 10.516 -30.172 -15.82 1 93.88 118 VAL A N 1
ATOM 915 C CA . VAL A 1 118 ? 9.359 -29.281 -15.875 1 93.88 118 VAL A CA 1
ATOM 916 C C . VAL A 1 118 ? 8.078 -30.078 -15.664 1 93.88 118 VAL A C 1
ATOM 918 O O . VAL A 1 118 ? 7.238 -29.719 -14.836 1 93.88 118 VAL A O 1
ATOM 921 N N . ASN A 1 119 ? 7.957 -31.188 -16.375 1 94.31 119 ASN A N 1
ATOM 922 C CA . ASN A 1 119 ? 6.762 -32.031 -16.297 1 94.31 119 ASN A CA 1
ATOM 923 C C . ASN A 1 119 ? 6.574 -32.594 -14.883 1 94.31 119 ASN A C 1
ATOM 925 O O . ASN A 1 119 ? 5.457 -32.625 -14.367 1 94.31 119 ASN A O 1
ATOM 929 N N . HIS A 1 120 ? 7.652 -33.031 -14.336 1 94.81 120 HIS A N 1
ATOM 930 C CA . HIS A 1 120 ? 7.605 -33.562 -12.969 1 94.81 120 HIS A CA 1
ATOM 931 C C . HIS A 1 120 ? 7.062 -32.531 -12 1 94.81 120 HIS A C 1
ATOM 933 O O . HIS A 1 120 ? 6.199 -32.844 -11.172 1 94.81 120 HIS A O 1
ATOM 939 N N . HIS A 1 121 ? 7.449 -31.328 -12.109 1 94.06 121 HIS A N 1
ATOM 940 C CA . HIS A 1 121 ? 7.047 -30.281 -11.18 1 94.06 121 HIS A CA 1
ATOM 941 C C . HIS A 1 121 ? 5.637 -29.781 -11.477 1 94.06 121 HIS A C 1
ATOM 943 O O . HIS A 1 121 ? 4.871 -29.484 -10.555 1 94.06 121 HIS A O 1
ATOM 949 N N . ILE A 1 122 ? 5.297 -29.656 -12.734 1 94.44 122 ILE A N 1
ATOM 950 C CA . ILE A 1 122 ? 3.928 -29.312 -13.094 1 94.44 122 ILE A CA 1
ATOM 951 C C . ILE A 1 122 ? 2.959 -30.328 -12.5 1 94.44 122 ILE A C 1
ATOM 953 O O . ILE A 1 122 ? 1.883 -29.969 -12.016 1 94.44 122 ILE A O 1
ATOM 957 N N . ASP A 1 123 ? 3.393 -31.547 -12.5 1 95.31 123 ASP A N 1
ATOM 958 C CA . ASP A 1 123 ? 2.557 -32.625 -11.992 1 95.31 123 ASP A CA 1
ATOM 959 C C . ASP A 1 123 ? 2.375 -32.531 -10.477 1 95.31 123 ASP A C 1
ATOM 961 O O . ASP A 1 123 ? 1.493 -33.156 -9.906 1 95.31 123 ASP A O 1
ATOM 965 N N . GLN A 1 124 ? 3.176 -31.75 -9.844 1 95.19 124 GLN A N 1
ATOM 966 C CA . GLN A 1 124 ? 3.086 -31.594 -8.398 1 95.19 124 GLN A CA 1
ATOM 967 C C . GLN A 1 124 ? 2.164 -30.438 -8.023 1 95.19 124 GLN A C 1
ATOM 969 O O . GLN A 1 124 ? 1.858 -30.219 -6.852 1 95.19 124 GLN A O 1
ATOM 974 N N . LEU A 1 125 ? 1.673 -29.656 -8.953 1 95 125 LEU A N 1
ATOM 975 C CA . LEU A 1 125 ? 0.897 -28.453 -8.695 1 95 125 LEU A CA 1
ATOM 976 C C . LEU A 1 125 ? -0.407 -28.781 -7.98 1 95 125 LEU A C 1
ATOM 978 O O . LEU A 1 125 ? -0.808 -28.078 -7.051 1 95 125 LEU A O 1
ATOM 982 N N . PRO A 1 126 ? -1.071 -29.922 -8.422 1 94.06 126 PRO A N 1
ATOM 983 C CA . PRO A 1 126 ? -2.299 -30.25 -7.691 1 94.06 126 PRO A CA 1
ATOM 984 C C . PRO A 1 126 ? -2.055 -30.516 -6.211 1 94.06 126 PRO A C 1
ATOM 986 O O . PRO A 1 126 ? -2.859 -30.109 -5.367 1 94.06 126 PRO A O 1
ATOM 989 N N . SER A 1 127 ? -0.966 -31.188 -5.898 1 95.56 127 SER A N 1
ATOM 990 C CA . SER A 1 127 ? -0.616 -31.406 -4.5 1 95.56 127 SER A CA 1
ATOM 991 C C . SER A 1 127 ? -0.297 -30.109 -3.787 1 95.56 127 SER A C 1
ATOM 993 O O . SER A 1 127 ? -0.669 -29.922 -2.627 1 95.56 127 SER A O 1
ATOM 995 N N . LEU A 1 128 ? 0.389 -29.25 -4.426 1 95.19 128 LEU A N 1
ATOM 996 C CA . LEU A 1 128 ? 0.687 -27.922 -3.879 1 95.19 128 LEU A CA 1
ATOM 997 C C . LEU A 1 128 ? -0.597 -27.141 -3.609 1 95.19 128 LEU A C 1
ATOM 999 O O . LEU A 1 128 ? -0.72 -26.484 -2.58 1 95.19 128 LEU A O 1
ATOM 1003 N N . MET A 1 129 ? -1.555 -27.203 -4.523 1 93.56 129 MET A N 1
ATOM 1004 C CA . MET A 1 129 ? -2.85 -26.562 -4.348 1 93.56 129 MET A CA 1
ATOM 1005 C C . MET A 1 129 ? -3.529 -27.031 -3.068 1 93.56 129 MET A C 1
ATOM 1007 O O . MET A 1 129 ? -4.051 -26.219 -2.297 1 93.56 129 MET A O 1
ATOM 1011 N N . GLN A 1 130 ? -3.49 -28.328 -2.889 1 93.38 130 GLN A N 1
ATOM 1012 C CA . GLN A 1 130 ? -4.109 -28.906 -1.699 1 93.38 130 GLN A CA 1
ATOM 1013 C C . GLN A 1 130 ? -3.432 -28.406 -0.428 1 93.38 130 GLN A C 1
ATOM 1015 O O . GLN A 1 130 ? -4.105 -28.078 0.552 1 93.38 130 GLN A O 1
ATOM 1020 N N . LYS A 1 131 ? -2.174 -28.375 -0.472 1 94.19 131 LYS A N 1
ATOM 1021 C CA . LYS A 1 131 ? -1.417 -27.859 0.668 1 94.19 131 LYS A CA 1
ATOM 1022 C C . LYS A 1 131 ? -1.787 -26.406 0.972 1 94.19 131 LYS A C 1
ATOM 1024 O O . LYS A 1 131 ? -2.014 -26.047 2.129 1 94.19 131 LYS A O 1
ATOM 1029 N N . ILE A 1 132 ? -1.782 -25.594 -0.05 1 93.94 132 ILE A N 1
ATOM 1030 C CA . ILE A 1 132 ? -2.076 -24.172 0.096 1 93.94 132 ILE A CA 1
ATOM 1031 C C . ILE A 1 132 ? -3.496 -24 0.627 1 93.94 132 ILE A C 1
ATOM 1033 O O . ILE A 1 132 ? -3.725 -23.203 1.548 1 93.94 132 ILE A O 1
ATOM 1037 N N . LYS A 1 133 ? -4.449 -24.703 0.062 1 91.56 133 LYS A N 1
ATOM 1038 C CA . LYS A 1 133 ? -5.832 -24.609 0.519 1 91.56 133 LYS A CA 1
ATOM 1039 C C . LYS A 1 133 ? -5.945 -24.969 1.997 1 91.56 133 LYS A C 1
ATOM 1041 O O . LYS A 1 133 ? -6.625 -24.28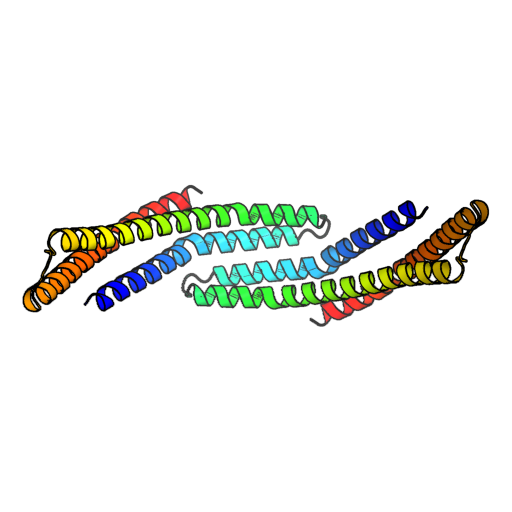1 2.758 1 91.56 133 LYS A O 1
ATOM 1046 N N . LYS A 1 134 ? -5.285 -26.031 2.354 1 91.88 134 LYS A N 1
ATOM 1047 C CA . LYS A 1 134 ? -5.289 -26.453 3.752 1 91.88 134 LYS A CA 1
ATOM 1048 C C . LYS A 1 134 ? -4.656 -25.391 4.648 1 91.88 134 LYS A C 1
ATOM 1050 O O . LYS A 1 134 ? -5.16 -25.094 5.734 1 91.88 134 LYS A O 1
ATOM 1055 N N . GLY A 1 135 ? -3.541 -24.844 4.176 1 91.19 135 GLY A N 1
ATOM 1056 C CA . GLY A 1 135 ? -2.863 -23.797 4.922 1 91.19 135 GLY A CA 1
ATOM 1057 C C . GLY A 1 135 ? -3.695 -22.531 5.074 1 91.19 135 GLY A C 1
ATOM 1058 O O . GLY A 1 135 ? -3.678 -21.906 6.129 1 91.19 135 GLY A O 1
ATOM 1059 N N . LEU A 1 136 ? -4.465 -22.156 4.059 1 90.88 136 LEU A N 1
ATOM 1060 C CA . LEU A 1 136 ? -5.281 -20.953 4.074 1 90.88 136 LEU A CA 1
ATOM 1061 C C . LEU A 1 136 ? -6.531 -21.156 4.918 1 90.88 136 LEU A C 1
ATOM 1063 O O . LEU A 1 136 ? -7.062 -20.203 5.488 1 90.88 136 LEU A O 1
ATOM 1067 N N . ASP A 1 137 ? -7.051 -22.328 4.938 1 84.75 137 ASP A N 1
ATOM 1068 C CA . ASP A 1 137 ? -8.211 -22.625 5.77 1 84.75 137 ASP A CA 1
ATOM 1069 C C . ASP A 1 137 ? -7.859 -22.562 7.25 1 84.75 137 ASP A C 1
ATOM 1071 O O . ASP A 1 137 ? -8.727 -22.297 8.086 1 84.75 137 ASP A O 1
ATOM 1075 N N . GLN A 1 138 ? -6.617 -22.812 7.535 1 73.38 138 GLN A N 1
ATOM 1076 C CA . GLN A 1 138 ? -6.16 -22.797 8.922 1 73.38 138 GLN A CA 1
ATOM 1077 C C . GLN A 1 138 ? -5.781 -21.375 9.359 1 73.38 138 GLN A C 1
ATOM 1079 O O . GLN A 1 138 ? -5.652 -21.109 10.562 1 73.38 138 GLN A O 1
ATOM 1084 N N . ALA A 1 139 ? -5.828 -20.547 8.562 1 62.25 139 ALA A N 1
ATOM 1085 C CA . ALA A 1 139 ? -5.484 -19.172 8.922 1 62.25 139 ALA A CA 1
ATOM 1086 C C . ALA A 1 139 ? -6.734 -18.344 9.211 1 62.25 139 ALA A C 1
ATOM 1088 O O . ALA A 1 139 ? -6.781 -17.594 10.188 1 62.25 139 ALA A O 1
ATOM 1089 N N . MET B 1 1 ? 10.188 29.812 24.641 1 63.53 1 MET B N 1
ATOM 1090 C CA . MET B 1 1 ? 9.164 30.547 23.906 1 63.53 1 MET B CA 1
ATOM 1091 C C . MET B 1 1 ? 9.047 30.031 22.469 1 63.53 1 MET B C 1
ATOM 1093 O O . MET B 1 1 ? 7.973 29.609 22.047 1 63.53 1 MET B O 1
ATOM 1097 N N . ALA B 1 2 ? 10.312 29.859 21.828 1 69.75 2 ALA B N 1
ATOM 1098 C CA . ALA B 1 2 ? 10.312 29.312 20.484 1 69.75 2 ALA B CA 1
ATOM 1099 C C . ALA B 1 2 ? 9.805 27.859 20.484 1 69.75 2 ALA B C 1
ATOM 1101 O O . ALA B 1 2 ? 9.055 27.469 19.594 1 69.75 2 ALA B O 1
ATOM 1102 N N . GLU B 1 3 ? 10 27.203 21.688 1 77.5 3 GLU B N 1
ATOM 1103 C CA . GLU B 1 3 ? 9.578 25.812 21.797 1 77.5 3 GLU B CA 1
ATOM 1104 C C . GLU B 1 3 ? 8.062 25.703 21.953 1 77.5 3 GLU B C 1
ATOM 1106 O O . GLU B 1 3 ? 7.438 24.797 21.406 1 77.5 3 GLU B O 1
ATOM 1111 N N . ASP B 1 4 ? 7.586 26.719 22.672 1 85.06 4 ASP B N 1
ATOM 1112 C CA . ASP B 1 4 ? 6.141 26.75 22.875 1 85.06 4 ASP B CA 1
ATOM 1113 C C . ASP B 1 4 ? 5.41 27.016 21.562 1 85.06 4 ASP B C 1
ATOM 1115 O O . ASP B 1 4 ? 4.363 26.438 21.297 1 85.06 4 ASP B O 1
ATOM 1119 N N . ALA B 1 5 ? 5.941 27.891 20.75 1 83.44 5 ALA B N 1
ATOM 1120 C CA . ALA B 1 5 ? 5.355 28.188 19.453 1 83.44 5 ALA B CA 1
ATOM 1121 C C . ALA B 1 5 ? 5.371 26.953 18.547 1 83.44 5 ALA B C 1
ATOM 1123 O O . ALA B 1 5 ? 4.402 26.688 17.828 1 83.44 5 ALA B O 1
ATOM 1124 N N . GLN B 1 6 ? 6.465 26.234 18.672 1 85.69 6 GLN B N 1
ATOM 1125 C CA . GLN B 1 6 ? 6.582 25.016 17.875 1 85.69 6 GLN B CA 1
ATOM 1126 C C . GLN B 1 6 ? 5.535 24 18.297 1 85.69 6 GLN B C 1
ATOM 1128 O O . GLN B 1 6 ? 4.926 23.344 17.453 1 85.69 6 GLN B O 1
ATOM 1133 N N . ARG B 1 7 ? 5.352 23.828 19.531 1 91 7 ARG B N 1
ATOM 1134 C CA . ARG B 1 7 ? 4.367 22.875 20.047 1 91 7 ARG B CA 1
ATOM 1135 C C . ARG B 1 7 ? 2.953 23.281 19.641 1 91 7 ARG B C 1
ATOM 1137 O O . ARG B 1 7 ? 2.117 22.422 19.344 1 91 7 ARG B O 1
ATOM 1144 N N . ARG B 1 8 ? 2.674 24.547 19.641 1 89.75 8 ARG B N 1
ATOM 1145 C CA . ARG B 1 8 ? 1.358 25.047 19.25 1 89.75 8 ARG B CA 1
ATOM 1146 C C . ARG B 1 8 ? 1.059 24.734 17.797 1 89.75 8 ARG B C 1
ATOM 1148 O O . ARG B 1 8 ? -0.061 24.344 17.453 1 89.75 8 ARG B O 1
ATOM 1155 N N . VAL B 1 9 ? 2.08 24.844 16.984 1 90.81 9 VAL B N 1
ATOM 1156 C CA . VAL B 1 9 ? 1.907 24.531 15.562 1 90.81 9 VAL B CA 1
ATOM 1157 C C . VAL B 1 9 ? 1.634 23.047 15.383 1 90.81 9 VAL B C 1
ATOM 1159 O O . VAL B 1 9 ? 0.716 22.656 14.656 1 90.81 9 VAL B O 1
ATOM 1162 N N . GLU B 1 10 ? 2.467 22.25 16.047 1 91.31 10 GLU B N 1
ATOM 1163 C CA . GLU B 1 10 ? 2.322 20.812 15.938 1 91.31 10 GLU B CA 1
ATOM 1164 C C . GLU B 1 10 ? 0.938 20.359 16.391 1 91.31 10 GLU B C 1
ATOM 1166 O O . GLU B 1 10 ? 0.311 19.516 15.742 1 91.31 10 GLU B O 1
ATOM 1171 N N . SER B 1 11 ? 0.511 20.891 17.5 1 93.19 11 SER B N 1
ATOM 1172 C CA . SER B 1 11 ? -0.804 20.547 18.031 1 93.19 11 SER B CA 1
ATOM 1173 C C . SER B 1 11 ? -1.916 21.016 17.094 1 93.19 11 SER B C 1
ATOM 1175 O O . SER B 1 11 ? -2.869 20.266 16.828 1 93.19 11 SER B O 1
ATOM 1177 N N . ALA B 1 12 ? -1.777 22.188 16.625 1 92 12 ALA B N 1
ATOM 1178 C CA . ALA B 1 12 ? -2.781 22.734 15.719 1 92 12 ALA B CA 1
ATOM 1179 C C . ALA B 1 12 ? -2.857 21.922 14.438 1 92 12 ALA B C 1
ATOM 1181 O O . ALA B 1 12 ? -3.949 21.609 13.945 1 92 12 ALA B O 1
ATOM 1182 N N . LEU B 1 13 ? -1.701 21.531 13.922 1 91.75 13 LEU B N 1
ATOM 1183 C CA . LEU B 1 13 ? -1.655 20.75 12.695 1 91.75 13 LEU B CA 1
ATOM 1184 C C . LEU B 1 13 ? -2.234 19.359 12.922 1 91.75 13 LEU B C 1
ATOM 1186 O O . LEU B 1 13 ? -2.943 18.828 12.062 1 91.75 13 LEU B O 1
ATOM 1190 N N . SER B 1 14 ? -1.903 18.766 14.047 1 92.06 14 SER B N 1
ATOM 1191 C CA . SER B 1 14 ? -2.418 17.438 14.367 1 92.06 14 SER B CA 1
ATOM 1192 C C . SER B 1 14 ? -3.941 17.438 14.461 1 92.06 14 SER B C 1
ATOM 1194 O O . SER B 1 14 ? -4.602 16.562 13.906 1 92.06 14 SER B O 1
ATOM 1196 N N . SER B 1 15 ? -4.43 18.453 15.188 1 92.12 15 SER B N 1
ATOM 1197 C CA . SER B 1 15 ? -5.879 18.578 15.305 1 92.12 15 SER B CA 1
ATOM 1198 C C . SER B 1 15 ? -6.527 18.844 13.953 1 92.12 15 SER B C 1
ATOM 1200 O O . SER B 1 15 ? -7.602 18.328 13.664 1 92.12 15 SER B O 1
ATOM 1202 N N . PHE B 1 16 ? -5.875 19.656 13.188 1 92.5 16 PHE B N 1
ATOM 1203 C CA . PHE B 1 16 ? -6.348 20 11.852 1 92.5 16 PHE B CA 1
ATOM 1204 C C . PHE B 1 16 ? -6.441 18.766 10.969 1 92.5 16 PHE B C 1
ATOM 1206 O O . PHE B 1 16 ? -7.473 18.516 10.344 1 92.5 16 PHE B O 1
ATOM 1213 N N . VAL B 1 17 ? -5.484 17.984 10.93 1 92.62 17 VAL B N 1
ATOM 1214 C CA . VAL B 1 17 ? -5.43 16.781 10.109 1 92.62 17 VAL B CA 1
ATOM 1215 C C . VAL B 1 17 ? -6.48 15.773 10.594 1 92.62 17 VAL B C 1
ATOM 1217 O O . VAL B 1 17 ? -7.152 15.133 9.789 1 92.62 17 VAL B O 1
ATOM 1220 N N . ASP B 1 18 ? -6.594 15.633 11.867 1 93.12 18 ASP B N 1
ATOM 1221 C CA . ASP B 1 18 ? -7.586 14.734 12.445 1 93.12 18 ASP B CA 1
ATOM 1222 C C . ASP B 1 18 ? -9 15.133 12.031 1 93.12 18 ASP B C 1
ATOM 1224 O O . ASP B 1 18 ? -9.828 14.273 11.727 1 93.12 18 ASP B O 1
ATOM 1228 N N . GLU B 1 19 ? -9.18 16.375 12.008 1 92.06 19 GLU B N 1
ATOM 1229 C CA . GLU B 1 19 ? -10.5 16.859 11.609 1 92.06 19 GLU B CA 1
ATOM 1230 C C . GLU B 1 19 ? -10.781 16.562 10.141 1 92.06 19 GLU B C 1
ATOM 1232 O O . GLU B 1 19 ? -11.883 16.125 9.797 1 92.06 19 GLU B O 1
ATOM 1237 N N . ILE B 1 20 ? -9.797 16.766 9.312 1 92.31 20 ILE B N 1
ATOM 1238 C CA . ILE B 1 20 ? -9.945 16.484 7.887 1 92.31 20 ILE B CA 1
ATOM 1239 C C . ILE B 1 20 ? -10.227 14.992 7.688 1 92.31 20 ILE B C 1
ATOM 1241 O O . ILE B 1 20 ? -11.102 14.625 6.902 1 92.31 20 ILE B O 1
ATOM 1245 N N . GLU B 1 21 ? -9.523 14.18 8.398 1 93.56 21 GLU B N 1
ATOM 1246 C CA . GLU B 1 21 ? -9.688 12.734 8.297 1 93.56 21 GLU B CA 1
ATOM 1247 C C . GLU B 1 21 ? -11.094 12.305 8.719 1 93.56 21 GLU B C 1
ATOM 1249 O O . GLU B 1 21 ? -11.758 11.555 8.008 1 93.56 21 GLU B O 1
ATOM 1254 N N . LYS B 1 22 ? -11.547 12.844 9.828 1 92.31 22 LYS B N 1
ATOM 1255 C CA . LYS B 1 22 ? -12.82 12.438 10.406 1 92.31 22 LYS B CA 1
ATOM 1256 C C . LYS B 1 22 ? -13.992 12.938 9.562 1 92.31 22 LYS B C 1
ATOM 1258 O O . LYS B 1 22 ? -14.953 12.203 9.328 1 92.31 22 LYS B O 1
ATOM 1263 N N . SER B 1 23 ? -13.844 14.031 9.062 1 86.81 23 SER B N 1
ATOM 1264 C CA . SER B 1 23 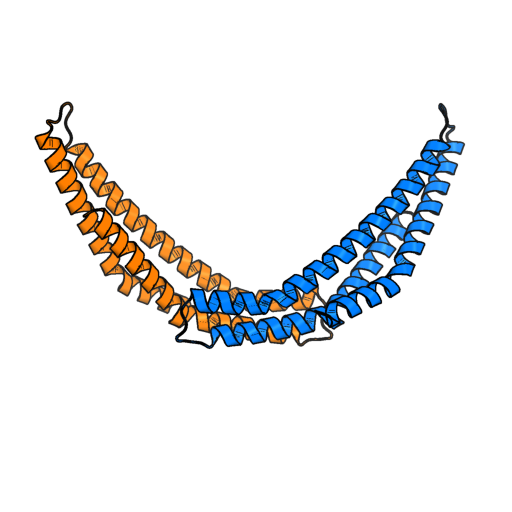? -15 14.672 8.438 1 86.81 23 SER B CA 1
ATOM 1265 C C . SER B 1 23 ? -15.055 14.367 6.941 1 86.81 23 SER B C 1
ATOM 1267 O O . SER B 1 23 ? -16.125 14.344 6.348 1 86.81 23 SER B O 1
ATOM 1269 N N . ASN B 1 24 ? -13.945 14.086 6.352 1 90.56 24 ASN B N 1
ATOM 1270 C CA . ASN B 1 24 ? -13.953 14.008 4.895 1 90.56 24 ASN B CA 1
ATOM 1271 C C . ASN B 1 24 ? -13.336 12.703 4.398 1 90.56 24 ASN B C 1
ATOM 1273 O O . ASN B 1 24 ? -14.039 11.859 3.834 1 90.56 24 ASN B O 1
ATOM 1277 N N . LEU B 1 25 ? -12.133 12.484 4.738 1 94.31 25 LEU B N 1
ATOM 1278 C CA . LEU B 1 25 ? -11.383 11.383 4.141 1 94.31 25 LEU B CA 1
ATOM 1279 C C . LEU B 1 25 ? -11.93 10.039 4.605 1 94.31 25 LEU B C 1
ATOM 1281 O O . LEU B 1 25 ? -11.945 9.07 3.838 1 94.31 25 LEU B O 1
ATOM 1285 N N . ARG B 1 26 ? -12.391 9.984 5.863 1 95.31 26 ARG B N 1
ATOM 1286 C CA . ARG B 1 26 ? -12.867 8.727 6.43 1 95.31 26 ARG B CA 1
ATOM 1287 C C . ARG B 1 26 ? -14.078 8.203 5.668 1 95.31 26 ARG B C 1
ATOM 1289 O O . ARG B 1 26 ? -14.195 7.004 5.41 1 95.31 26 ARG B O 1
ATOM 1296 N N . LYS B 1 27 ? -14.969 9.078 5.367 1 94.75 27 LYS B N 1
ATOM 1297 C CA . LYS B 1 27 ? -16.141 8.688 4.59 1 94.75 27 LYS B CA 1
ATOM 1298 C C . LYS B 1 27 ? -15.734 8.156 3.213 1 94.75 27 LYS B C 1
ATOM 1300 O O . LYS B 1 27 ? -16.297 7.172 2.73 1 94.75 27 LYS B O 1
ATOM 1305 N N . MET B 1 28 ? -14.82 8.828 2.574 1 95.44 28 MET B N 1
ATOM 1306 C CA . MET B 1 28 ? -14.312 8.391 1.275 1 95.44 28 MET B CA 1
ATOM 1307 C C . MET B 1 28 ? -13.656 7.02 1.381 1 95.44 28 MET B C 1
ATOM 1309 O O . MET B 1 28 ? -13.812 6.18 0.49 1 95.44 28 MET B O 1
ATOM 1313 N N . GLN B 1 29 ? -12.891 6.816 2.422 1 97.12 29 GLN B N 1
ATOM 1314 C CA . GLN B 1 29 ? -12.219 5.535 2.656 1 97.12 29 GLN B CA 1
ATOM 1315 C C . GLN B 1 29 ? -13.234 4.414 2.844 1 97.12 29 GLN B C 1
ATOM 1317 O O . GLN B 1 29 ? -13.062 3.316 2.309 1 97.12 29 GLN B O 1
ATOM 1322 N N . ARG B 1 30 ? -14.32 4.758 3.641 1 98.19 30 ARG B N 1
ATOM 1323 C CA . ARG B 1 30 ? -15.367 3.756 3.816 1 98.19 30 ARG B CA 1
ATOM 1324 C C . ARG B 1 30 ? -15.953 3.338 2.471 1 98.19 30 ARG B C 1
ATOM 1326 O O . ARG B 1 30 ? -16.094 2.146 2.195 1 98.19 30 ARG B O 1
ATOM 1333 N N . THR B 1 31 ? -16.281 4.332 1.7 1 98 31 THR B N 1
ATOM 1334 C CA . THR B 1 31 ? -16.844 4.074 0.383 1 98 31 THR B CA 1
ATOM 1335 C C . THR B 1 31 ? -15.883 3.271 -0.479 1 98 31 THR B C 1
ATOM 1337 O O . THR B 1 31 ? -16.281 2.344 -1.183 1 98 31 THR B O 1
ATOM 1340 N N . MET B 1 32 ? -14.578 3.67 -0.435 1 98.44 32 MET B N 1
ATOM 1341 C CA . MET B 1 32 ? -13.539 2.975 -1.186 1 98.44 32 MET B CA 1
ATOM 1342 C C . MET B 1 32 ? -13.484 1.499 -0.807 1 98.44 32 MET B C 1
ATOM 1344 O O . MET B 1 32 ? -13.445 0.63 -1.681 1 98.44 32 MET B O 1
ATOM 1348 N N . HIS B 1 33 ? -13.531 1.155 0.483 1 98.75 33 HIS B N 1
ATOM 1349 C CA . HIS B 1 33 ? -13.43 -0.225 0.942 1 98.75 33 HIS B CA 1
ATOM 1350 C C . HIS B 1 33 ? -14.68 -1.022 0.563 1 98.75 33 HIS B C 1
ATOM 1352 O O . HIS B 1 33 ? -14.578 -2.201 0.21 1 98.75 33 HIS B O 1
ATOM 1358 N N . LEU B 1 34 ? -15.852 -0.399 0.64 1 98.88 34 LEU B N 1
ATOM 1359 C CA . LEU B 1 34 ? -17.062 -1.073 0.209 1 98.88 34 LEU B CA 1
ATOM 1360 C C . LEU B 1 34 ? -17.016 -1.379 -1.284 1 98.88 34 LEU B C 1
ATOM 1362 O O . LEU B 1 34 ? -17.406 -2.471 -1.711 1 98.88 34 LEU B O 1
ATOM 1366 N N . CYS B 1 35 ? -16.609 -0.396 -2.012 1 98.81 35 CYS B N 1
ATOM 1367 C CA . CYS B 1 35 ? -16.422 -0.578 -3.447 1 98.81 35 CYS B CA 1
ATOM 1368 C C . CYS B 1 35 ? -15.461 -1.718 -3.736 1 98.81 35 CYS B C 1
ATOM 1370 O O . CYS B 1 35 ? -15.742 -2.582 -4.566 1 98.81 35 CYS B O 1
ATOM 1372 N N . ALA B 1 36 ? -14.297 -1.747 -3.051 1 98.75 36 ALA B N 1
ATOM 1373 C CA . ALA B 1 36 ? -13.297 -2.797 -3.227 1 98.75 36 ALA B CA 1
ATOM 1374 C C . ALA B 1 36 ? -13.867 -4.164 -2.85 1 98.75 36 ALA B C 1
ATOM 1376 O O . ALA B 1 36 ? -13.586 -5.164 -3.514 1 98.75 36 ALA B O 1
ATOM 1377 N N . ALA B 1 37 ? -14.672 -4.234 -1.798 1 98.62 37 ALA B N 1
ATOM 1378 C CA . ALA B 1 37 ? -15.312 -5.488 -1.406 1 98.62 37 ALA B CA 1
ATOM 1379 C C . ALA B 1 37 ? -16.234 -6.004 -2.512 1 98.62 37 ALA B C 1
ATOM 1381 O O . ALA B 1 37 ? -16.312 -7.211 -2.746 1 98.62 37 ALA B O 1
ATOM 1382 N N . GLU B 1 38 ? -16.906 -5.09 -3.139 1 98.69 38 GLU B N 1
ATOM 1383 C CA . GLU B 1 38 ? -17.766 -5.473 -4.25 1 98.69 38 GLU B CA 1
ATOM 1384 C C . GLU B 1 38 ? -16.969 -6.066 -5.398 1 98.69 38 GLU B C 1
ATOM 1386 O O . GLU B 1 38 ? -17.375 -7.062 -6.004 1 98.69 38 GLU B O 1
ATOM 1391 N N . CYS B 1 39 ? -15.805 -5.449 -5.676 1 98.44 39 CYS B N 1
ATOM 1392 C CA . CYS B 1 39 ? -14.922 -6.004 -6.695 1 98.44 39 CYS B CA 1
ATOM 1393 C C . CYS B 1 39 ? -14.539 -7.441 -6.359 1 98.44 39 CYS B C 1
ATOM 1395 O O . CYS B 1 39 ? -14.492 -8.297 -7.242 1 98.44 39 CYS B O 1
ATOM 1397 N N . CYS B 1 40 ? -14.32 -7.703 -5.113 1 97.81 40 CYS B N 1
ATOM 1398 C CA . CYS B 1 40 ? -13.828 -9 -4.664 1 97.81 40 CYS B CA 1
ATOM 1399 C C . CYS B 1 40 ? -14.969 -10 -4.527 1 97.81 40 CYS B C 1
ATOM 1401 O O . CYS B 1 40 ? -14.742 -11.172 -4.23 1 97.81 40 CYS B O 1
ATOM 1403 N N . SER B 1 41 ? -16.203 -9.594 -4.715 1 97.19 41 SER B N 1
ATOM 1404 C CA . SER B 1 41 ? -17.344 -10.5 -4.633 1 97.19 41 SER B CA 1
ATOM 1405 C C . SER B 1 41 ? -17.531 -11.258 -5.941 1 97.19 41 SER B C 1
ATOM 1407 O O . SER B 1 41 ? -18.266 -12.242 -5.988 1 97.19 41 SER B O 1
ATOM 1409 N N . ASP B 1 42 ? -16.875 -10.758 -6.941 1 95.06 42 ASP B N 1
ATOM 1410 C CA . ASP B 1 42 ? -16.969 -11.422 -8.234 1 95.06 42 ASP B CA 1
ATOM 1411 C C . ASP B 1 42 ? -16.094 -12.672 -8.281 1 95.06 42 ASP B C 1
ATOM 1413 O O . ASP B 1 42 ? -14.875 -12.578 -8.477 1 95.06 42 ASP B O 1
ATOM 1417 N N . SER B 1 43 ? -16.719 -13.82 -8.258 1 90.44 43 SER B N 1
ATOM 1418 C CA . SER B 1 43 ? -15.984 -15.078 -8.18 1 90.44 43 SER B CA 1
ATOM 1419 C C . SER B 1 43 ? -15.547 -15.547 -9.57 1 90.44 43 SER B C 1
ATOM 1421 O O . SER B 1 43 ? -14.789 -16.516 -9.695 1 90.44 43 SER B O 1
ATOM 1423 N N . THR B 1 44 ? -16.016 -14.859 -10.539 1 92.44 44 THR B N 1
ATOM 1424 C CA . THR B 1 44 ? -15.758 -15.359 -11.883 1 92.44 44 THR B CA 1
ATOM 1425 C C . THR B 1 44 ? -14.727 -14.484 -12.594 1 92.44 44 THR B C 1
ATOM 1427 O O . THR B 1 44 ? -14.094 -14.922 -13.555 1 92.44 44 THR B O 1
ATOM 1430 N N . ALA B 1 45 ? -14.586 -13.266 -12.141 1 94.31 45 ALA B N 1
ATOM 1431 C CA . ALA B 1 45 ? -13.68 -12.328 -12.797 1 94.31 45 ALA B CA 1
ATOM 1432 C C . ALA B 1 45 ? -12.227 -12.773 -12.664 1 94.31 45 ALA B C 1
ATOM 1434 O O . ALA B 1 45 ? -11.875 -13.461 -11.695 1 94.31 45 ALA B O 1
ATOM 1435 N N . SER B 1 46 ? -11.43 -12.469 -13.594 1 93.12 46 SER B N 1
ATOM 1436 C CA . SER B 1 46 ? -10 -12.758 -13.516 1 93.12 46 SER B CA 1
ATOM 1437 C C . SER B 1 46 ? -9.328 -11.922 -12.43 1 93.12 46 SER B C 1
ATOM 1439 O O . SER B 1 46 ? -9.859 -10.898 -12 1 93.12 46 SER B O 1
ATOM 1441 N N . MET B 1 47 ? -8.141 -12.344 -12.039 1 92.25 47 MET B N 1
ATOM 1442 C CA . MET B 1 47 ? -7.352 -11.609 -11.055 1 92.25 47 MET B CA 1
ATOM 1443 C C . MET B 1 47 ? -7.066 -10.195 -11.523 1 92.25 47 MET B C 1
ATOM 1445 O O . MET B 1 47 ? -7.207 -9.234 -10.758 1 92.25 47 MET B O 1
ATOM 1449 N N . ASN B 1 48 ? -6.648 -10.062 -12.805 1 93.62 48 ASN B N 1
ATOM 1450 C CA . ASN B 1 48 ? -6.32 -8.758 -13.359 1 93.62 48 ASN B CA 1
ATOM 1451 C C . ASN B 1 48 ? -7.539 -7.84 -13.398 1 93.62 48 ASN B C 1
ATOM 1453 O O . ASN B 1 48 ? -7.434 -6.645 -13.125 1 93.62 48 ASN B O 1
ATOM 1457 N N . SER B 1 49 ? -8.68 -8.438 -13.664 1 96 49 SER B N 1
ATOM 1458 C CA . SER B 1 49 ? -9.914 -7.66 -13.703 1 96 49 SER B CA 1
ATOM 1459 C C . SER B 1 49 ? -10.289 -7.145 -12.32 1 96 49 SER B C 1
ATOM 1461 O O . SER B 1 49 ? -10.672 -5.984 -12.164 1 96 49 SER B O 1
ATOM 1463 N N . VAL B 1 50 ? -10.125 -7.969 -11.32 1 96.88 50 VAL B N 1
ATOM 1464 C CA . VAL B 1 50 ? -10.438 -7.57 -9.953 1 96.88 50 VAL B CA 1
ATOM 1465 C C . VAL B 1 50 ? -9.445 -6.508 -9.484 1 96.88 50 VAL B C 1
ATOM 1467 O O . VAL B 1 50 ? -9.836 -5.52 -8.859 1 96.88 50 VAL B O 1
ATOM 1470 N N . HIS B 1 51 ? -8.172 -6.668 -9.859 1 95.81 51 HIS B N 1
ATOM 1471 C CA . HIS B 1 51 ? -7.164 -5.676 -9.508 1 95.81 51 HIS B CA 1
ATOM 1472 C C . HIS B 1 51 ? -7.492 -4.316 -10.117 1 95.81 51 HIS B C 1
ATOM 1474 O O . HIS B 1 51 ? -7.387 -3.287 -9.445 1 95.81 51 HIS B O 1
ATOM 1480 N N . ALA B 1 52 ? -7.914 -4.277 -11.328 1 97.88 52 ALA B N 1
ATOM 1481 C CA . ALA B 1 52 ? -8.297 -3.043 -12.008 1 97.88 52 ALA B CA 1
ATOM 1482 C C . ALA B 1 52 ? -9.516 -2.41 -11.352 1 97.88 52 ALA B C 1
ATOM 1484 O O . ALA B 1 52 ? -9.586 -1.188 -11.203 1 97.88 52 ALA B O 1
ATOM 1485 N N . CYS B 1 53 ? -10.438 -3.236 -11.023 1 98.38 53 CYS B N 1
ATOM 1486 C CA . CYS B 1 53 ? -11.641 -2.779 -10.336 1 98.38 53 CYS B CA 1
ATOM 1487 C C . CYS B 1 53 ? -11.289 -2.131 -9 1 98.38 53 CYS B C 1
ATOM 1489 O O . CYS B 1 53 ? -11.758 -1.034 -8.695 1 98.38 53 CYS B O 1
ATOM 1491 N N . VAL B 1 54 ? -10.477 -2.777 -8.18 1 98.44 54 VAL B N 1
ATOM 1492 C CA . VAL B 1 54 ? -10.07 -2.252 -6.887 1 98.44 54 VAL B CA 1
ATOM 1493 C C . VAL B 1 54 ? -9.289 -0.952 -7.078 1 98.44 54 VAL B C 1
ATOM 1495 O O . VAL B 1 54 ? -9.461 -0.002 -6.309 1 98.44 54 VAL B O 1
ATOM 1498 N N . GLU B 1 55 ? -8.484 -0.859 -8.086 1 98.12 55 GLU B N 1
ATOM 1499 C CA . GLU B 1 55 ? -7.73 0.353 -8.383 1 98.12 55 GLU B CA 1
ATOM 1500 C C . GLU B 1 55 ? -8.656 1.527 -8.68 1 98.12 55 GLU B C 1
ATOM 1502 O O . GLU B 1 55 ? -8.375 2.662 -8.281 1 98.12 55 GLU B O 1
ATOM 1507 N N . ARG B 1 56 ? -9.711 1.268 -9.344 1 98.19 56 ARG B N 1
ATOM 1508 C CA . ARG B 1 56 ? -10.688 2.314 -9.609 1 98.19 56 ARG B CA 1
ATOM 1509 C C . ARG B 1 56 ? -11.328 2.816 -8.32 1 98.19 56 ARG B C 1
ATOM 1511 O O . ARG B 1 56 ? -11.586 4.012 -8.172 1 98.19 56 ARG B O 1
ATOM 1518 N N . CYS B 1 57 ? -11.508 1.896 -7.398 1 98.38 57 CYS B N 1
ATOM 1519 C CA . CYS B 1 57 ? -12.117 2.254 -6.121 1 98.38 57 CYS B CA 1
ATOM 1520 C C . CYS B 1 57 ? -11.195 3.164 -5.316 1 98.38 57 CYS B C 1
ATOM 1522 O O . CYS B 1 57 ? -11.664 3.988 -4.527 1 98.38 57 CYS B O 1
ATOM 1524 N N . THR B 1 58 ? -9.953 3.049 -5.527 1 98 58 THR B N 1
ATOM 1525 C CA . THR B 1 58 ? -8.984 3.752 -4.699 1 98 58 THR B CA 1
ATOM 1526 C C . THR B 1 58 ? -8.648 5.117 -5.297 1 98 58 THR B C 1
ATOM 1528 O O . THR B 1 58 ? -8.062 5.969 -4.625 1 98 58 THR B O 1
ATOM 1531 N N . ARG B 1 59 ? -9.039 5.328 -6.523 1 96.31 59 ARG B N 1
ATOM 1532 C CA . ARG B 1 59 ? -8.609 6.508 -7.273 1 96.31 59 ARG B CA 1
ATOM 1533 C C . ARG B 1 59 ? -9.055 7.789 -6.57 1 96.31 59 ARG B C 1
ATOM 1535 O O . ARG B 1 59 ? -8.242 8.695 -6.352 1 96.31 59 ARG B O 1
ATOM 1542 N N . ASP B 1 60 ? -10.289 7.91 -6.156 1 94.44 60 ASP B N 1
ATOM 1543 C CA . ASP B 1 60 ? -10.836 9.125 -5.551 1 94.44 60 ASP B CA 1
ATOM 1544 C C . ASP B 1 60 ? -10.141 9.438 -4.227 1 94.44 60 ASP B C 1
ATOM 1546 O O . ASP B 1 60 ? -9.812 10.586 -3.943 1 94.44 60 ASP B O 1
ATOM 1550 N N . VAL B 1 61 ? -9.906 8.406 -3.459 1 96.25 61 VAL B N 1
ATOM 1551 C CA . VAL B 1 61 ? -9.242 8.602 -2.172 1 96.25 61 VAL B CA 1
ATOM 1552 C C . VAL B 1 61 ? -7.805 9.062 -2.391 1 96.25 61 VAL B C 1
ATOM 1554 O O . VAL B 1 61 ? -7.32 9.953 -1.695 1 96.25 61 VAL B O 1
ATOM 1557 N N . ASN B 1 62 ? -7.176 8.438 -3.383 1 96.69 62 ASN B N 1
ATOM 1558 C CA . ASN B 1 62 ? -5.805 8.828 -3.682 1 96.69 62 ASN B CA 1
ATOM 1559 C C . ASN B 1 62 ? -5.719 10.281 -4.137 1 96.69 62 ASN B C 1
ATOM 1561 O O . ASN B 1 62 ? -4.836 11.023 -3.701 1 96.69 62 ASN B O 1
ATOM 1565 N N . VAL B 1 63 ? -6.609 10.703 -4.961 1 95.56 63 VAL B N 1
ATOM 1566 C CA . VAL B 1 63 ? -6.641 12.086 -5.434 1 95.56 63 VAL B CA 1
ATOM 1567 C C . VAL B 1 63 ? -6.879 13.031 -4.254 1 95.56 63 VAL B C 1
ATOM 1569 O O . VAL B 1 63 ? -6.191 14.039 -4.113 1 95.56 63 VAL B O 1
ATOM 1572 N N . ALA B 1 64 ? -7.871 12.688 -3.385 1 95.94 64 ALA B N 1
ATOM 1573 C CA . ALA B 1 64 ? -8.195 13.5 -2.217 1 95.94 64 ALA B CA 1
ATOM 1574 C C . ALA B 1 64 ? -7.012 13.586 -1.259 1 95.94 64 ALA B C 1
ATOM 1576 O O . ALA B 1 64 ? -6.676 14.664 -0.766 1 95.94 64 ALA B O 1
ATOM 1577 N N . GLN B 1 65 ? -6.375 12.461 -1.01 1 95.19 65 GLN B N 1
ATOM 1578 C CA . GLN B 1 65 ? -5.219 12.414 -0.12 1 95.19 65 GLN B CA 1
ATOM 1579 C C . GLN B 1 65 ? -4.066 13.25 -0.667 1 95.19 65 GLN B C 1
ATOM 1581 O O . GLN B 1 65 ? -3.406 13.977 0.081 1 95.19 65 GLN B O 1
ATOM 1586 N N . ASN B 1 66 ? -3.896 13.148 -1.937 1 96.25 66 ASN B N 1
ATOM 1587 C CA . ASN B 1 66 ? -2.842 13.938 -2.562 1 96.25 66 ASN B CA 1
ATOM 1588 C C . ASN B 1 66 ? -3.139 15.43 -2.484 1 96.25 66 ASN B C 1
ATOM 1590 O O . ASN B 1 66 ? -2.238 16.234 -2.236 1 96.25 66 ASN B O 1
ATOM 1594 N N . PHE B 1 67 ? -4.391 15.797 -2.707 1 96.81 67 PHE B N 1
ATOM 1595 C CA . PHE B 1 67 ? -4.801 17.203 -2.594 1 96.81 67 PHE B CA 1
ATOM 1596 C C . PHE B 1 67 ? -4.512 17.734 -1.198 1 96.81 67 PHE B C 1
ATOM 1598 O O . PHE B 1 67 ? -3.902 18.797 -1.05 1 96.81 67 PHE B O 1
ATOM 1605 N N . VAL B 1 68 ? -4.926 17.016 -0.183 1 95.94 68 VAL B N 1
ATOM 1606 C CA . VAL B 1 68 ? -4.715 17.422 1.204 1 95.94 68 VAL B CA 1
ATOM 1607 C C . VAL B 1 68 ? -3.221 17.531 1.49 1 95.94 68 VAL B C 1
ATOM 1609 O O . VAL B 1 68 ? -2.773 18.5 2.102 1 95.94 68 VAL B O 1
ATOM 1612 N N . GLN B 1 69 ? -2.414 16.531 1.082 1 95.38 69 GLN B N 1
ATOM 1613 C CA . GLN B 1 69 ? -0.972 16.531 1.299 1 95.38 69 GLN B CA 1
ATOM 1614 C C . GLN B 1 69 ? -0.326 17.766 0.657 1 95.38 69 GLN B C 1
ATOM 1616 O O . GLN B 1 69 ? 0.555 18.391 1.249 1 95.38 69 GLN B O 1
ATOM 1621 N N . ASN B 1 70 ? -0.816 18.062 -0.501 1 96.75 70 ASN B N 1
ATOM 1622 C CA . ASN B 1 70 ? -0.284 19.234 -1.196 1 96.75 70 ASN B CA 1
ATOM 1623 C C . ASN B 1 70 ? -0.61 20.531 -0.452 1 96.75 70 ASN B C 1
ATOM 1625 O O . ASN B 1 70 ? 0.261 21.375 -0.269 1 96.75 70 ASN B O 1
ATOM 1629 N N . GLU B 1 71 ? -1.823 20.609 -0.061 1 96.19 71 GLU B N 1
ATOM 1630 C CA . GLU B 1 71 ? -2.229 21.797 0.688 1 96.19 71 GLU B CA 1
ATOM 1631 C C . GLU B 1 71 ? -1.433 21.922 1.982 1 96.19 71 GLU B C 1
ATOM 1633 O O . GLU B 1 71 ? -0.986 23.016 2.332 1 96.19 71 GLU B O 1
ATOM 1638 N N . MET B 1 72 ? -1.259 20.828 2.654 1 93.94 72 MET B N 1
ATOM 1639 C CA . MET B 1 72 ? -0.495 20.844 3.9 1 93.94 72 MET B CA 1
ATOM 1640 C C . MET B 1 72 ? 0.972 21.156 3.639 1 93.94 72 MET B C 1
ATOM 1642 O O . MET B 1 72 ? 1.613 21.844 4.438 1 93.94 72 MET B O 1
ATOM 1646 N N . GLY B 1 73 ? 1.449 20.672 2.568 1 95.31 73 GLY B N 1
ATOM 1647 C CA . GLY B 1 73 ? 2.814 21 2.188 1 95.31 73 GLY B CA 1
ATOM 1648 C C . GLY B 1 73 ? 3.029 22.484 1.954 1 95.31 73 GLY B C 1
ATOM 1649 O O . GLY B 1 73 ? 4.008 23.062 2.438 1 95.31 73 GLY B O 1
ATOM 1650 N N . GLN B 1 74 ? 2.143 23.078 1.293 1 96.06 74 GLN B N 1
ATOM 1651 C CA . GLN B 1 74 ? 2.215 24.516 1.028 1 96.06 74 GLN B CA 1
ATOM 1652 C C . GLN B 1 74 ? 2.131 25.312 2.324 1 96.06 74 GLN B C 1
ATOM 1654 O O . GLN B 1 74 ? 2.861 26.297 2.502 1 96.06 74 GLN B O 1
ATOM 1659 N N . PHE B 1 75 ? 1.202 24.906 3.16 1 96.25 75 PHE B N 1
ATOM 1660 C CA . PHE B 1 75 ? 1.083 25.562 4.457 1 96.25 75 PHE B CA 1
ATOM 1661 C C . PHE B 1 75 ? 2.404 25.5 5.215 1 96.25 75 PHE B C 1
ATOM 1663 O O . PHE B 1 75 ? 2.865 26.516 5.746 1 96.25 75 PHE B O 1
ATOM 1670 N N . GLN B 1 76 ? 3 24.344 5.219 1 94.06 76 GLN B N 1
ATOM 1671 C CA . GLN B 1 76 ? 4.258 24.156 5.941 1 94.06 76 GLN B CA 1
ATOM 1672 C C . GLN B 1 76 ? 5.379 24.969 5.305 1 94.06 76 GLN B C 1
ATOM 1674 O O . GLN B 1 76 ? 6.223 25.531 6.008 1 94.06 76 GLN B O 1
ATOM 1679 N N . GLU B 1 77 ? 5.395 25.047 3.975 1 96.12 77 GLU B N 1
ATOM 1680 C CA . GLU B 1 77 ? 6.387 25.844 3.27 1 96.12 77 GLU B CA 1
ATOM 1681 C C . GLU B 1 77 ? 6.246 27.328 3.621 1 96.12 77 GLU B C 1
ATOM 1683 O O . GLU B 1 77 ? 7.242 28.016 3.846 1 96.12 77 GLU B O 1
ATOM 1688 N N . ARG B 1 78 ? 5.062 27.781 3.652 1 95.75 78 ARG B N 1
ATOM 1689 C CA . ARG B 1 78 ? 4.816 29.188 3.998 1 95.75 78 ARG B CA 1
ATOM 1690 C C . ARG B 1 78 ? 5.242 29.484 5.43 1 95.75 78 ARG B C 1
ATOM 1692 O O . ARG B 1 78 ? 5.824 30.531 5.707 1 95.75 78 ARG B O 1
ATOM 1699 N N . LEU B 1 79 ? 4.934 28.5 6.262 1 94.44 79 LEU B N 1
ATOM 1700 C CA . LEU B 1 79 ? 5.348 28.656 7.652 1 94.44 79 LEU B CA 1
ATOM 1701 C C . LEU B 1 79 ? 6.867 28.719 7.766 1 94.44 79 LEU B C 1
ATOM 1703 O O . LEU B 1 79 ? 7.41 29.578 8.445 1 94.44 79 LEU B O 1
ATOM 1707 N N . GLN B 1 80 ? 7.57 27.859 7.066 1 94.44 80 GLN B N 1
ATOM 1708 C CA . GLN B 1 80 ? 9.031 27.828 7.07 1 94.44 80 GLN B CA 1
ATOM 1709 C C . GLN B 1 80 ? 9.602 29.125 6.508 1 94.44 80 GLN B C 1
ATOM 1711 O O . GLN B 1 80 ? 10.555 29.688 7.059 1 94.44 80 GLN B O 1
ATOM 1716 N N . ARG B 1 81 ? 8.984 29.562 5.461 1 95.94 81 ARG B N 1
ATOM 1717 C CA . ARG B 1 81 ? 9.438 30.812 4.863 1 95.94 81 ARG B CA 1
ATOM 1718 C C . ARG B 1 81 ? 9.289 31.969 5.848 1 95.94 81 ARG B C 1
ATOM 1720 O O . ARG B 1 81 ? 10.148 32.875 5.902 1 95.94 81 ARG B O 1
ATOM 1727 N N . GLY B 1 82 ? 8.148 32 6.578 1 94.94 82 GLY B N 1
ATOM 1728 C CA . GLY B 1 82 ? 7.953 33.031 7.586 1 94.94 82 GLY B CA 1
ATOM 1729 C C . GLY B 1 82 ? 9.062 33.062 8.625 1 94.94 82 GLY B C 1
ATOM 1730 O O . GLY B 1 82 ? 9.539 34.156 8.992 1 94.94 82 GLY B O 1
ATOM 1731 N N . VAL B 1 83 ? 9.539 31.859 9.055 1 93.31 83 VAL B N 1
ATOM 1732 C CA . VAL B 1 83 ? 10.586 31.766 10.062 1 93.31 83 VAL B CA 1
ATOM 1733 C C . VAL B 1 83 ? 11.93 32.188 9.461 1 93.31 83 VAL B C 1
ATOM 1735 O O . VAL B 1 83 ? 12.727 32.875 10.109 1 93.31 83 VAL B O 1
ATOM 1738 N N . LEU B 1 84 ? 12.156 31.797 8.227 1 95.12 84 LEU B N 1
ATOM 1739 C CA . LEU B 1 84 ? 13.391 32.156 7.547 1 95.12 84 LEU B CA 1
ATOM 1740 C C . LEU B 1 84 ? 13.484 33.656 7.348 1 95.12 84 LEU B C 1
ATOM 1742 O O . LEU B 1 84 ? 14.562 34.25 7.457 1 95.12 84 LEU B O 1
ATOM 1746 N N . LEU B 1 85 ? 12.398 34.344 7.051 1 96.44 85 LEU B N 1
ATOM 1747 C CA . LEU B 1 85 ? 12.367 35.812 6.922 1 96.44 85 LEU B CA 1
ATOM 1748 C C . LEU B 1 85 ? 12.742 36.469 8.234 1 96.44 85 LEU B C 1
ATOM 1750 O O . LEU B 1 85 ? 13.453 37.5 8.242 1 96.44 85 LEU B O 1
ATOM 1754 N N . CYS B 1 86 ? 12.227 35.875 9.344 1 95.31 86 CYS B N 1
ATOM 1755 C CA . CYS B 1 86 ? 12.602 36.406 10.656 1 95.31 86 CYS B CA 1
ATOM 1756 C C . CYS B 1 86 ? 14.102 36.25 10.891 1 95.31 86 CYS B C 1
ATOM 1758 O O . CYS B 1 86 ? 14.742 37.188 11.414 1 95.31 86 CYS B O 1
ATOM 1760 N N . GLN B 1 87 ? 14.711 35.188 10.469 1 94.06 87 GLN B N 1
ATOM 1761 C CA . GLN B 1 87 ? 16.156 34.969 10.586 1 94.06 87 GLN B CA 1
ATOM 1762 C C . GLN B 1 87 ? 16.922 35.969 9.766 1 94.06 87 GLN B C 1
ATOM 1764 O O . GLN B 1 87 ? 17.922 36.531 10.234 1 94.06 87 GLN B O 1
ATOM 1769 N N . ASP B 1 88 ? 16.484 36.219 8.539 1 95.56 88 ASP B N 1
ATOM 1770 C CA . ASP B 1 88 ? 17.141 37.156 7.637 1 95.56 88 ASP B CA 1
ATOM 1771 C C . ASP B 1 88 ? 17.094 38.594 8.211 1 95.56 88 ASP B C 1
ATOM 1773 O O . ASP B 1 88 ? 18.094 39.312 8.141 1 95.56 88 ASP B O 1
ATOM 1777 N N . LYS B 1 89 ? 15.984 39 8.82 1 95.25 89 LYS B N 1
ATOM 1778 C CA . LYS B 1 89 ? 15.844 40.344 9.422 1 95.25 89 LYS B CA 1
ATOM 1779 C C . LYS B 1 89 ? 16.875 40.562 10.531 1 95.25 89 LYS B C 1
ATOM 1781 O O . LYS B 1 89 ? 17.453 41.62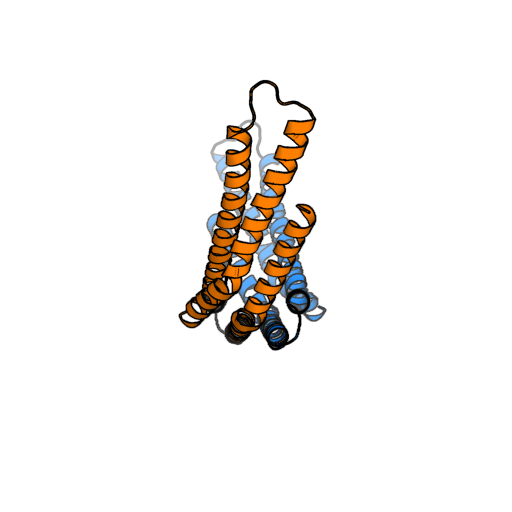5 10.641 1 95.25 89 LYS B O 1
ATOM 1786 N N . ILE B 1 90 ? 17.125 39.406 11.258 1 94.56 90 ILE B N 1
ATOM 1787 C CA . ILE B 1 90 ? 18.078 39.5 12.352 1 94.56 90 ILE B CA 1
ATOM 1788 C C . ILE B 1 90 ? 19.5 39.531 11.797 1 94.56 90 ILE B C 1
ATOM 1790 O O . ILE B 1 90 ? 20.328 40.344 12.258 1 94.56 90 ILE B O 1
ATOM 1794 N N . LYS B 1 91 ? 19.781 38.719 10.836 1 93.31 91 LYS B N 1
ATOM 1795 C CA . LYS B 1 91 ? 21.109 38.688 10.227 1 93.31 91 LYS B CA 1
ATOM 1796 C C . LYS B 1 91 ? 21.5 40.031 9.648 1 93.31 91 LYS B C 1
ATOM 1798 O O . LYS B 1 91 ? 22.672 40.438 9.711 1 93.31 91 LYS B O 1
ATOM 1803 N N . GLU B 1 92 ? 20.578 40.781 9.133 1 92.94 92 GLU B N 1
ATOM 1804 C CA . GLU B 1 92 ? 20.812 42.125 8.555 1 92.94 92 GLU B CA 1
ATOM 1805 C C . GLU B 1 92 ? 21.156 43.125 9.633 1 92.94 92 GLU B C 1
ATOM 1807 O O . GLU B 1 92 ? 21.797 44.156 9.359 1 92.94 92 GLU B O 1
ATOM 1812 N N . LYS B 1 93 ? 20.75 42.844 10.875 1 92 93 LYS B N 1
ATOM 1813 C CA . LYS B 1 93 ? 20.953 43.781 11.977 1 92 93 LYS B CA 1
ATOM 1814 C C . LYS B 1 93 ? 22.25 43.5 12.703 1 92 93 LYS B C 1
ATOM 1816 O O . LYS B 1 93 ? 22.797 44.344 13.383 1 92 93 LYS B O 1
ATOM 1821 N N . ILE B 1 94 ? 22.672 42.125 12.477 1 88.44 94 ILE B N 1
ATOM 1822 C CA . ILE B 1 94 ? 23.8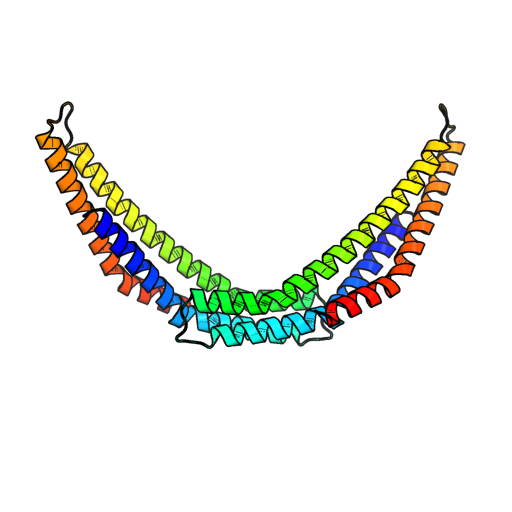59 41.719 13.219 1 88.44 94 ILE B CA 1
ATOM 1823 C C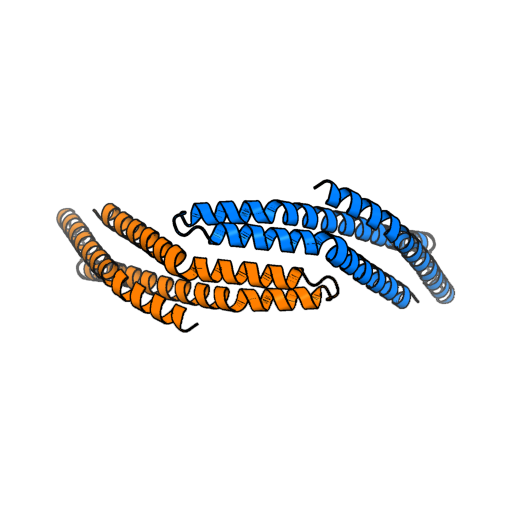 . ILE B 1 94 ? 25.109 42.344 12.578 1 88.44 94 ILE B C 1
ATOM 1825 O O . ILE B 1 94 ? 25.344 42.156 11.383 1 88.44 94 ILE B O 1
ATOM 1829 N N . GLY B 1 95 ? 25.766 43.188 13.266 1 82 95 GLY B N 1
ATOM 1830 C CA . GLY B 1 95 ? 27.016 43.781 12.812 1 82 95 GLY B CA 1
ATOM 1831 C C . GLY B 1 95 ? 28.203 42.844 12.93 1 82 95 GLY B C 1
ATOM 1832 O O . GLY B 1 95 ? 28.031 41.688 13.273 1 82 95 GLY B O 1
ATOM 1833 N N . PRO B 1 96 ? 29.406 43.344 12.57 1 86.44 96 PRO B N 1
ATOM 1834 C CA . PRO B 1 96 ? 30.625 42.531 12.562 1 86.44 96 PRO B CA 1
ATOM 1835 C C . PRO B 1 96 ? 31.047 42.062 13.961 1 86.44 96 PRO B C 1
ATOM 1837 O O . PRO B 1 96 ? 31.641 41 14.117 1 86.44 96 PRO B O 1
ATOM 1840 N N . SER B 1 97 ? 30.766 42.844 15.047 1 89.06 97 SER B N 1
ATOM 1841 C CA . SER B 1 97 ? 31.188 42.469 16.391 1 89.06 97 SER B CA 1
ATOM 1842 C C . SER B 1 97 ? 30.094 42.781 17.422 1 89.06 97 SER B C 1
ATOM 1844 O O . SER B 1 97 ? 30.25 43.656 18.266 1 89.06 97 SER B O 1
ATOM 1846 N N . PRO B 1 98 ? 29.094 41.906 17.312 1 86.94 98 PRO B N 1
ATOM 1847 C CA . PRO B 1 98 ? 28 42.156 18.25 1 86.94 98 PRO B CA 1
ATOM 1848 C C . PRO B 1 98 ? 28.375 41.844 19.688 1 86.94 98 PRO B C 1
ATOM 1850 O O . PRO B 1 98 ? 29.156 40.906 19.938 1 86.94 98 PRO B O 1
ATOM 1853 N N . SER B 1 99 ? 27.969 42.688 20.641 1 92.62 99 SER B N 1
ATOM 1854 C CA . SER B 1 99 ? 28.172 42.438 22.062 1 92.62 99 SER B CA 1
ATOM 1855 C C . SER B 1 99 ? 27.25 41.312 22.562 1 92.62 99 SER B C 1
ATOM 1857 O O . SER B 1 99 ? 26.344 40.906 21.844 1 92.62 99 SER B O 1
ATOM 1859 N N . ASP B 1 100 ? 27.531 40.844 23.797 1 91.06 100 ASP B N 1
ATOM 1860 C CA . ASP B 1 100 ? 26.672 39.844 24.406 1 91.06 100 ASP B CA 1
ATOM 1861 C C . ASP B 1 100 ? 25.25 40.375 24.594 1 91.06 100 ASP B C 1
ATOM 1863 O O . ASP B 1 100 ? 24.281 39.625 24.438 1 91.06 100 ASP B O 1
ATOM 1867 N N . GLY B 1 101 ? 25.188 41.688 24.984 1 91.88 101 GLY B N 1
ATOM 1868 C CA . GLY B 1 101 ? 23.891 42.344 25.141 1 91.88 101 GLY B CA 1
ATOM 1869 C C . GLY B 1 101 ? 23.125 42.438 23.828 1 91.88 101 GLY B C 1
ATOM 1870 O O . GLY B 1 101 ? 21.906 42.219 23.797 1 91.88 101 GLY B O 1
ATOM 1871 N N . ASP B 1 102 ? 23.812 42.656 22.688 1 91 102 ASP B N 1
ATOM 1872 C CA . ASP B 1 102 ? 23.219 42.688 21.359 1 91 102 ASP B CA 1
ATOM 1873 C C . ASP B 1 102 ? 22.656 41.312 20.953 1 91 102 ASP B C 1
ATOM 1875 O O . ASP B 1 102 ? 21.531 41.219 20.469 1 91 102 ASP B O 1
ATOM 1879 N N . MET B 1 103 ? 23.5 40.312 21.25 1 90.94 103 MET B N 1
ATOM 1880 C CA . MET B 1 103 ? 23.094 38.969 20.891 1 90.94 103 MET B CA 1
ATOM 1881 C C . MET B 1 103 ? 21.828 38.562 21.625 1 90.94 103 MET B C 1
ATOM 1883 O O . MET B 1 103 ? 20.953 37.906 21.047 1 90.94 103 MET B O 1
ATOM 1887 N N . LYS B 1 104 ? 21.734 38.938 22.906 1 93.88 104 LYS B N 1
ATOM 1888 C CA . LYS B 1 104 ? 20.547 38.625 23.688 1 93.88 104 LYS B CA 1
ATOM 1889 C C . LYS B 1 104 ? 19.312 39.344 23.125 1 93.88 104 LYS B C 1
ATOM 1891 O O . LYS B 1 104 ? 18.25 38.75 23.016 1 93.88 104 LYS B O 1
ATOM 1896 N N . ARG B 1 105 ? 19.484 40.625 22.734 1 93.5 105 ARG B N 1
ATOM 1897 C CA . ARG B 1 105 ? 18.391 41.406 22.156 1 93.5 105 ARG B CA 1
ATOM 1898 C C . ARG B 1 105 ? 17.953 40.812 20.828 1 93.5 105 ARG B C 1
ATOM 1900 O O . ARG B 1 105 ? 16.75 40.719 20.547 1 93.5 105 ARG B O 1
ATOM 1907 N N . PHE B 1 106 ? 18.906 40.312 19.969 1 93.44 106 PHE B N 1
ATOM 1908 C CA . PHE B 1 106 ? 18.594 39.75 18.656 1 93.44 106 PHE B CA 1
ATOM 1909 C C . PHE B 1 106 ? 17.859 38.438 18.797 1 93.44 106 PHE B C 1
ATOM 1911 O O . PHE B 1 106 ? 16.938 38.125 18.031 1 93.44 106 PHE B O 1
ATOM 1918 N N . ARG B 1 107 ? 18.328 37.656 19.766 1 92.31 107 ARG B N 1
ATOM 1919 C CA . ARG B 1 107 ? 17.641 36.375 20.031 1 92.31 107 ARG B CA 1
ATOM 1920 C C . ARG B 1 107 ? 16.172 36.625 20.406 1 92.31 107 ARG B C 1
ATOM 1922 O O . ARG B 1 107 ? 15.281 35.938 19.922 1 92.31 107 ARG B O 1
ATOM 1929 N N . ALA B 1 108 ? 15.938 37.625 21.297 1 94 108 ALA B N 1
ATOM 1930 C CA . ALA B 1 108 ? 14.578 37.938 21.734 1 94 108 ALA B CA 1
ATOM 1931 C C . ALA B 1 108 ? 13.742 38.469 20.562 1 94 108 ALA B C 1
ATOM 1933 O O . ALA B 1 108 ? 12.562 38.125 20.438 1 94 108 ALA B O 1
ATOM 1934 N N . GLU B 1 109 ? 14.336 39.281 19.688 1 94.44 109 GLU B N 1
ATOM 1935 C CA . GLU B 1 109 ? 13.641 39.812 18.516 1 94.44 109 GLU B CA 1
ATOM 1936 C C . GLU B 1 109 ? 13.266 38.688 17.547 1 94.44 109 GLU B C 1
ATOM 1938 O O . GLU B 1 109 ? 12.164 38.688 16.984 1 94.44 109 GLU B O 1
ATOM 1943 N N . PHE B 1 110 ? 14.195 37.719 17.344 1 93.75 110 PHE B N 1
ATOM 1944 C CA . PHE B 1 110 ? 13.922 36.562 16.5 1 93.75 110 PHE B CA 1
ATOM 1945 C C . PHE B 1 110 ? 12.734 35.781 17.031 1 93.75 110 PHE B C 1
ATOM 1947 O O . PHE B 1 110 ? 11.82 35.438 16.281 1 93.75 110 PHE B O 1
ATOM 1954 N N . GLU B 1 111 ? 12.781 35.5 18.328 1 93.25 111 GLU B N 1
ATOM 1955 C CA . GLU B 1 111 ? 11.727 34.719 18.953 1 93.25 111 GLU B CA 1
ATOM 1956 C C . GLU B 1 111 ? 10.367 35.375 18.797 1 93.25 111 GLU B C 1
ATOM 1958 O O . GLU B 1 111 ? 9.367 34.719 18.5 1 93.25 111 GLU B O 1
ATOM 1963 N N . SER B 1 112 ? 10.344 36.75 19.031 1 94.69 112 SER B N 1
ATOM 1964 C CA . SER B 1 112 ? 9.094 37.469 18.875 1 94.69 112 SER B CA 1
ATOM 1965 C C . SER B 1 112 ? 8.594 37.406 17.438 1 94.69 112 SER B C 1
ATOM 1967 O O . SER B 1 112 ? 7.406 37.188 17.188 1 94.69 112 SER B O 1
ATOM 1969 N N . CYS B 1 113 ? 9.453 37.594 16.516 1 95.06 113 CYS B N 1
ATOM 1970 C CA . CYS B 1 113 ? 9.125 37.5 15.094 1 95.06 113 CYS B CA 1
ATOM 1971 C C . CYS B 1 113 ? 8.602 36.125 14.719 1 95.06 113 CYS B C 1
ATOM 1973 O O . CYS B 1 113 ? 7.598 36 14.023 1 95.06 113 CYS B O 1
ATOM 1975 N N . ALA B 1 114 ? 9.312 35.062 15.18 1 93.44 114 ALA B N 1
ATOM 1976 C CA . ALA B 1 114 ? 8.922 33.688 14.891 1 93.44 114 ALA B CA 1
ATOM 1977 C C . ALA B 1 114 ? 7.539 33.375 15.453 1 93.44 114 ALA B C 1
ATOM 1979 O O . ALA B 1 114 ? 6.723 32.719 14.789 1 93.44 114 ALA B O 1
ATOM 1980 N N . ILE B 1 115 ? 7.262 33.844 16.641 1 94.31 115 ILE B N 1
ATOM 1981 C CA . ILE B 1 115 ? 5.965 33.625 17.266 1 94.31 115 ILE B CA 1
ATOM 1982 C C . ILE B 1 115 ? 4.871 34.312 16.453 1 94.31 115 ILE B C 1
ATOM 1984 O O . ILE B 1 115 ? 3.803 33.719 16.234 1 94.31 115 ILE B O 1
ATOM 1988 N N . ASP B 1 116 ? 5.172 35.562 16.047 1 95.06 116 ASP B N 1
ATOM 1989 C CA . ASP B 1 116 ? 4.211 36.281 15.219 1 95.06 116 ASP B CA 1
ATOM 1990 C C . ASP B 1 116 ? 3.928 35.5 13.922 1 95.06 116 ASP B C 1
ATOM 1992 O O . ASP B 1 116 ? 2.777 35.438 13.484 1 95.06 116 ASP B O 1
ATOM 1996 N N . CYS B 1 117 ? 4.922 35.031 13.328 1 94.56 117 CYS B N 1
ATOM 1997 C CA . CYS B 1 117 ? 4.785 34.25 12.102 1 94.56 117 CYS B CA 1
ATOM 1998 C C . CYS B 1 117 ? 3.932 33 12.336 1 94.56 117 CYS B C 1
ATOM 2000 O O . CYS B 1 117 ? 3.002 32.75 11.57 1 94.56 117 CYS B O 1
ATOM 2002 N N . VAL B 1 118 ? 4.246 32.25 13.391 1 93.81 118 VAL B N 1
ATOM 2003 C CA . VAL B 1 118 ? 3.518 31.016 13.734 1 93.81 118 VAL B CA 1
ATOM 2004 C C . VAL B 1 118 ? 2.041 31.344 13.945 1 93.81 118 VAL B C 1
ATOM 2006 O O . VAL B 1 118 ? 1.167 30.688 13.375 1 93.81 118 VAL B O 1
ATOM 2009 N N . ASN B 1 119 ? 1.781 32.406 14.727 1 94.12 119 ASN B N 1
ATOM 2010 C CA . ASN B 1 119 ? 0.405 32.781 15.031 1 94.12 119 ASN B CA 1
ATOM 2011 C C . ASN B 1 119 ? -0.354 33.156 13.766 1 94.12 119 ASN B C 1
ATOM 2013 O O . ASN B 1 119 ? -1.518 32.812 13.594 1 94.12 119 ASN B O 1
ATOM 2017 N N . HIS B 1 120 ? 0.304 33.938 12.945 1 94.75 120 HIS B N 1
ATOM 2018 C CA . HIS B 1 120 ? -0.306 34.344 11.68 1 94.75 120 HIS B CA 1
ATOM 2019 C C . HIS B 1 120 ? -0.734 33.125 10.859 1 94.75 120 HIS B C 1
ATOM 2021 O O . HIS B 1 120 ? -1.849 33.094 10.336 1 94.75 120 HIS B O 1
ATOM 2027 N N . HIS B 1 121 ? 0.043 32.125 10.812 1 93.94 121 HIS B N 1
ATOM 2028 C CA . HIS B 1 121 ? -0.247 30.969 9.984 1 93.94 121 HIS B CA 1
ATOM 2029 C C . HIS B 1 121 ? -1.266 30.047 10.656 1 93.94 121 HIS B C 1
ATOM 2031 O O . HIS B 1 121 ? -2.125 29.469 9.984 1 93.94 121 HIS B O 1
ATOM 2037 N N . ILE B 1 122 ? -1.165 29.875 11.945 1 94.19 122 ILE B N 1
ATOM 2038 C CA . ILE B 1 122 ? -2.176 29.109 12.664 1 94.19 122 ILE B CA 1
ATOM 2039 C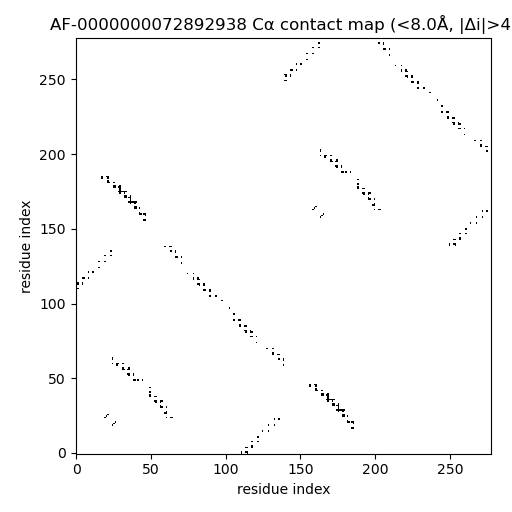 C . ILE B 1 122 ? -3.555 29.734 12.43 1 94.19 122 ILE B C 1
ATOM 2041 O O . ILE B 1 122 ? -4.543 29 12.266 1 94.19 122 ILE B O 1
ATOM 2045 N N . ASP B 1 123 ? -3.572 31.031 12.367 1 95.12 123 ASP B N 1
ATOM 2046 C CA . ASP B 1 123 ? -4.828 31.75 12.172 1 95.12 123 ASP B CA 1
ATOM 2047 C C . ASP B 1 123 ? -5.391 31.5 10.773 1 95.12 123 ASP B C 1
ATOM 2049 O O . ASP B 1 123 ? -6.559 31.781 10.516 1 95.12 123 ASP B O 1
ATOM 2053 N N . GLN B 1 124 ? -4.598 31 9.898 1 95.06 124 GLN B N 1
ATOM 2054 C CA . GLN B 1 124 ? -5.043 30.75 8.531 1 95.06 124 GLN B CA 1
ATOM 2055 C C . GLN B 1 124 ? -5.605 29.328 8.391 1 95.06 124 GLN B C 1
ATOM 2057 O O . GLN B 1 124 ? -6.152 28.984 7.344 1 95.06 124 GLN B O 1
ATOM 2062 N N . LEU B 1 125 ? -5.523 28.5 9.391 1 94.81 125 LEU B N 1
ATOM 2063 C CA . LEU B 1 125 ? -5.902 27.078 9.312 1 94.81 125 LEU B CA 1
ATOM 2064 C C . LEU B 1 125 ? -7.395 26.938 9.023 1 94.81 125 LEU B C 1
ATOM 2066 O O . LEU B 1 125 ? -7.793 26.094 8.219 1 94.81 125 LEU B O 1
ATOM 2070 N N . PRO B 1 126 ? -8.234 27.828 9.695 1 93.88 126 PRO B N 1
ATOM 2071 C CA . PRO B 1 126 ? -9.664 27.703 9.375 1 93.88 126 PRO B CA 1
ATOM 2072 C C . PRO B 1 126 ? -9.961 27.953 7.895 1 93.88 126 PRO B C 1
ATOM 2074 O O . PRO B 1 126 ? -10.789 27.266 7.301 1 93.88 126 PRO B O 1
ATOM 2077 N N . SER B 1 127 ? -9.289 28.938 7.312 1 95.44 127 SER B N 1
ATOM 2078 C CA . SER B 1 127 ? -9.453 29.203 5.887 1 95.44 127 SER B CA 1
ATOM 2079 C C . SER B 1 127 ? -8.945 28.031 5.043 1 95.44 127 SER B C 1
ATOM 2081 O O . SER B 1 127 ? -9.555 27.672 4.035 1 95.44 127 SER B O 1
ATOM 2083 N N . LEU B 1 128 ? -7.859 27.469 5.418 1 95.06 128 LEU B N 1
ATOM 2084 C CA . LEU B 1 128 ? -7.32 26.297 4.742 1 95.06 128 LEU B CA 1
ATOM 2085 C C . LEU B 1 128 ? -8.297 25.125 4.816 1 95.06 128 LEU B C 1
ATOM 2087 O O . LEU B 1 128 ? -8.484 24.406 3.836 1 95.06 128 LEU B O 1
ATOM 2091 N N . MET B 1 129 ? -8.914 24.922 5.969 1 93.38 129 MET B N 1
ATOM 2092 C CA . MET B 1 129 ? -9.914 23.875 6.145 1 93.38 129 MET B CA 1
ATOM 2093 C C . MET B 1 129 ? -11.055 24.031 5.141 1 93.38 129 MET B C 1
ATOM 2095 O O . MET B 1 129 ? -11.477 23.062 4.512 1 93.38 129 MET B O 1
ATOM 2099 N N . GLN B 1 130 ? -11.484 25.266 5.023 1 93.31 130 GLN B N 1
ATOM 2100 C CA . GLN B 1 130 ? -12.57 25.547 4.09 1 93.31 130 GLN B CA 1
ATOM 2101 C C . GLN B 1 130 ? -12.164 25.234 2.656 1 93.31 130 GLN B C 1
ATOM 2103 O O . GLN B 1 130 ? -12.945 24.656 1.897 1 93.31 130 GLN B O 1
ATOM 2108 N N . LYS B 1 131 ? -11.008 25.609 2.334 1 94.12 131 LYS B N 1
ATOM 2109 C CA . LYS B 1 131 ? -10.492 25.312 1.001 1 94.12 131 LYS B CA 1
ATOM 2110 C C . LYS B 1 131 ? -10.438 23.812 0.749 1 94.12 131 LYS B C 1
ATOM 2112 O O . LYS B 1 131 ? -10.859 23.344 -0.31 1 94.12 131 LYS B O 1
ATOM 2117 N N . ILE B 1 132 ? -9.883 23.094 1.675 1 93.81 132 ILE B N 1
ATOM 2118 C CA . ILE B 1 132 ? -9.719 21.641 1.553 1 93.81 132 ILE B CA 1
ATOM 2119 C C . ILE B 1 132 ? -11.094 20.984 1.444 1 93.81 132 ILE B C 1
ATOM 2121 O O . ILE B 1 132 ? -11.312 20.125 0.593 1 93.81 132 ILE B O 1
ATOM 2125 N N . LYS B 1 133 ? -12.023 21.375 2.295 1 91.38 133 LYS B N 1
ATOM 2126 C CA . LYS B 1 133 ? -13.367 20.828 2.25 1 91.38 133 LYS B CA 1
ATOM 2127 C C . LYS B 1 133 ? -14.016 21.047 0.885 1 91.38 133 LYS B C 1
ATOM 2129 O O . LYS B 1 133 ? -14.617 20.125 0.319 1 91.38 133 LYS B O 1
ATOM 2134 N N . LYS B 1 134 ? -13.867 22.25 0.409 1 91.81 134 LYS B N 1
ATOM 2135 C CA . LYS B 1 134 ? -14.406 22.562 -0.908 1 91.81 134 LYS B CA 1
ATOM 2136 C C . LYS B 1 134 ? -13.75 21.734 -1.996 1 91.81 134 LYS B C 1
ATOM 2138 O O . LYS B 1 134 ? -14.422 21.234 -2.906 1 91.81 134 LYS B O 1
ATOM 2143 N N . GLY B 1 135 ? -12.438 21.594 -1.895 1 91.19 135 GLY B N 1
ATOM 2144 C CA . GLY B 1 135 ? -11.695 20.797 -2.854 1 91.19 135 GLY B CA 1
ATOM 2145 C C . GLY B 1 135 ? -12.078 19.328 -2.82 1 91.19 135 GLY B C 1
ATOM 2146 O O . GLY B 1 135 ? -12.164 18.672 -3.865 1 91.19 135 GLY B O 1
ATOM 2147 N N . LEU B 1 136 ? -12.352 18.766 -1.644 1 90.81 136 LEU B N 1
ATOM 2148 C CA . LEU B 1 136 ? -12.695 17.359 -1.482 1 90.81 136 LEU B CA 1
ATOM 2149 C C . LEU B 1 136 ? -14.133 17.094 -1.923 1 90.81 136 LEU B C 1
ATOM 2151 O O . LEU B 1 136 ? -14.469 15.992 -2.357 1 90.81 136 LEU B O 1
ATOM 2155 N N . ASP B 1 137 ? -15 18.031 -1.74 1 84.81 137 ASP B N 1
ATOM 2156 C CA . ASP B 1 137 ? -16.375 17.906 -2.191 1 84.81 137 ASP B CA 1
ATOM 2157 C C . ASP B 1 137 ? -16.453 17.859 -3.715 1 84.81 137 ASP B C 1
ATOM 2159 O O . ASP B 1 137 ? -17.391 17.297 -4.277 1 84.81 137 ASP B O 1
ATOM 2163 N N . GLN B 1 138 ? -15.555 18.516 -4.359 1 73.75 138 GLN B N 1
ATOM 2164 C CA . GLN B 1 138 ? -15.531 18.562 -5.816 1 73.75 138 GLN B CA 1
ATOM 2165 C C . GLN B 1 138 ? -14.852 17.328 -6.402 1 73.75 138 GLN B C 1
ATOM 2167 O O . GLN B 1 138 ? -14.992 17.047 -7.598 1 73.75 138 GLN B O 1
ATOM 2172 N N . ALA B 1 139 ? -14.367 16.578 -5.621 1 62.16 139 ALA B N 1
ATOM 2173 C CA . ALA B 1 139 ? -13.711 15.367 -6.113 1 62.16 139 ALA B CA 1
ATOM 2174 C C . ALA B 1 139 ? -14.648 14.164 -6.062 1 62.16 139 ALA B C 1
ATOM 2176 O O . ALA B 1 139 ? -14.719 13.383 -7.012 1 62.16 139 ALA B O 1
#

Solvent-accessible surface area (backbone atoms only — not comparable to full-atom values): 14388 Å² total; per-residue (Å²): 105,62,64,57,44,49,49,52,49,52,50,50,50,52,54,48,51,44,47,47,37,50,73,46,51,28,55,45,48,20,53,25,22,47,47,30,18,55,36,35,65,49,68,78,60,51,66,69,55,34,52,52,47,33,49,59,34,43,45,63,50,51,52,44,50,48,50,51,52,49,52,51,48,50,53,50,50,52,51,50,49,43,43,51,51,31,50,52,58,45,56,73,67,54,60,98,76,66,47,74,69,50,50,53,52,45,51,53,49,36,40,52,43,38,44,52,41,50,52,56,51,60,68,41,44,66,59,49,49,51,51,50,52,55,53,53,72,71,102,105,64,63,55,46,49,49,51,48,53,50,51,51,51,54,50,49,43,47,47,37,48,73,48,50,27,55,46,48,19,51,25,22,47,47,32,19,56,36,35,64,49,70,78,59,52,66,70,55,34,51,52,47,34,51,60,33,44,44,61,49,50,53,46,51,49,52,52,50,49,52,51,48,50,52,50,49,52,50,49,49,44,42,51,51,30,51,50,59,45,58,73,67,56,61,97,76,66,49,74,69,50,51,54,53,46,53,53,51,37,41,53,44,37,42,50,40,49,50,57,50,59,67,42,45,66,60,50,50,53,50,50,52,54,55,53,71,72,100

Sequence (278 aa):
MAEDAQRRVESALSSFVDEIEKSNLRKMQRTMHLCAAECCSDSTASMNSVHACVERCTRDVNVAQNFVQNEMGQFQERLQRGVLLCQDKIKEKIGPSPSDGDMKRFRAEFESCAIDCVNHHIDQLPSLMQKIKKGLDQAMAEDAQRRVESALSSFVDEIEKSNLRKMQRTMHLCAAECCSDSTASMNSVHACVERCTRDVNVAQNFVQNEMGQFQERLQRGVLLCQDKIKEKIGPSPSDGDMKRFRAEFESCAIDCVNHHIDQLPSLMQKIKKGLDQA

InterPro domains:
  IPR008560 Protein of unknown function DUF842, eukaryotic [PF05811] (6-134)
  IPR008560 Protein of unknown function DUF842, eukaryotic [PTHR21096] (1-138)

Secondary structure (DSSP, 8-state):
-HHHHHHHHHHHHHHHHHHHIIIIIHHHHHHHHHHHHHHTT-SSS-HHHHHHHHHHHHHHHHHHHHHHHHHHHHHHHHHHHHHHHHHHHHHHH--SS--HHHHHHHHHHHHHHHHHHHHHHHTTHHHHHHHHHHHHH--/-HHHHHHHHHHHHHHHHHHHIIIIIHHHHHHHHHHHHHHTT-SSS-HHHHHHHHHHHHHHHHHHHHHHHHHHHHHHHHHHHHHHHHHHHHHHH--SS--HHHHHHHHHHHHHHHHHHHHHHHTTHHHHHHHHHHHHH--

Organism: NCBI:txid35525

pLDDT: mean 93.13, std 5.65, range [62.16, 98.88]

Foldseek 3Di:
DLVVLVVVLVVLVVVLVVVCCVPFLVVLVVQLVVQLVVLVVDPPDDPVSSVVSSVVSCVLSVVLVVVLVVLVVVLVVQLVVQLVVLVVVLVVVDDPDDDPVSVVVSVVSSSVSNSVSSVVSSVCSVVSSVVSVVVSVVD/DLVVLVVVLVVLVVVLVVVCCVPFLVVLVVQLVVQLVVLVVDPPDDPVSSVVSSVVSCVLSVVLVVVVVVLVVVLVVQLVVQLVVLVVVLVVVDDPDDDPVSVVVSVVSSSVSNSVSSVVSSVCSVVSSVVSVVVSVVD

Nearest PDB structures (foldseek):
  5j0l-assembly1_B  TM=5.261E-01  e=1.772E+00  synthetic construct
  8odt-assembly1_E  TM=2.699E-01  e=2.091E+00  Escherichia coli K-12
  8etj-assembly1_b  TM=3.357E-01  e=7.450E+00  Schizosaccharomyces pombe
  5j0l-assembly1_B  TM=5.263E-01  e=1.008E+00  synthetic construct
  8odt-assembly1_E  TM=2.705E-01  e=2.886E+00  Escherichia coli K-12

Radius of gyration: 31.09 Å; Cα contacts (8 Å, |Δi|>4): 200; chains: 2; bounding box: 56×79×58 Å